Protein AF-X1D7T9-F1 (afdb_monomer_lite)

Organism: NCBI:txid412755

InterPro domains:
  IPR001900 Ribonuclease II/R [PF00773] (4-185)
  IPR001900 Ribonuclease II/R [SM00955] (1-186)
  IPR012340 Nucleic acid-binding, OB-fold [SSF50249] (2-186)
  IPR022966 Ribonuclease II/R, conserved site [PS01175] (153-177)
  IPR050180 RNR Ribonuclease [PTHR23355] (4-185)

Radius of gyration: 19.22 Å; chains: 1; bounding box: 49×55×52 Å

Structure (mmCIF, N/CA/C/O backbone):
data_AF-X1D7T9-F1
#
_entry.id   AF-X1D7T9-F1
#
loop_
_atom_site.group_PDB
_atom_site.id
_atom_site.type_symbol
_atom_site.label_atom_id
_atom_site.label_alt_id
_atom_site.label_comp_id
_atom_site.label_asym_id
_atom_site.label_entity_id
_atom_site.label_seq_id
_atom_site.pdbx_PDB_ins_code
_atom_site.Cartn_x
_atom_site.Cartn_y
_atom_site.Cartn_z
_atom_site.occupancy
_atom_site.B_iso_or_equiv
_atom_site.auth_seq_id
_atom_site.auth_comp_id
_atom_site.auth_asym_id
_atom_site.auth_atom_id
_atom_site.pdbx_PDB_model_num
ATOM 1 N N . ASP A 1 1 ? 2.779 -33.156 1.304 1.00 85.00 1 ASP A N 1
ATOM 2 C CA . ASP A 1 1 ? 2.997 -32.526 -0.008 1.00 85.00 1 ASP A CA 1
ATOM 3 C C . ASP A 1 1 ? 2.464 -31.101 0.078 1.00 85.00 1 ASP A C 1
ATOM 5 O O . ASP A 1 1 ? 1.374 -30.944 0.607 1.00 85.00 1 ASP A O 1
ATOM 9 N N . LEU A 1 2 ? 3.254 -30.093 -0.306 1.00 94.94 2 LEU A N 1
ATOM 10 C CA . LEU A 1 2 ? 2.928 -28.658 -0.162 1.00 94.94 2 LEU A CA 1
ATOM 11 C C . LEU A 1 2 ? 2.612 -27.984 -1.502 1.00 94.94 2 LEU A C 1
ATOM 13 O O . LEU A 1 2 ? 2.162 -26.840 -1.532 1.00 94.94 2 LEU A O 1
ATOM 17 N N . VAL A 1 3 ? 2.871 -28.667 -2.620 1.00 97.19 3 VAL A N 1
ATOM 18 C CA . VAL A 1 3 ? 2.709 -28.083 -3.957 1.00 97.19 3 VAL A CA 1
ATOM 19 C C . VAL A 1 3 ? 1.270 -27.610 -4.209 1.00 97.19 3 VAL A C 1
ATOM 21 O O . VAL A 1 3 ? 1.116 -26.485 -4.691 1.00 97.19 3 VAL A O 1
ATOM 24 N N . PRO A 1 4 ? 0.213 -28.373 -3.853 1.00 98.00 4 PRO A N 1
ATOM 25 C CA . PRO A 1 4 ? -1.163 -27.915 -4.046 1.00 98.00 4 PRO A CA 1
ATOM 26 C C . PRO A 1 4 ? -1.483 -26.622 -3.284 1.00 98.00 4 PRO A C 1
ATOM 28 O O . PRO A 1 4 ? -2.098 -25.718 -3.849 1.00 98.00 4 PRO A O 1
ATOM 31 N N . ASP A 1 5 ? -1.011 -26.499 -2.040 1.00 97.62 5 ASP A N 1
ATOM 32 C CA . ASP A 1 5 ? -1.243 -25.314 -1.208 1.00 97.62 5 ASP A CA 1
ATOM 33 C C . ASP A 1 5 ? -0.559 -24.079 -1.802 1.00 97.62 5 ASP A C 1
ATOM 35 O O . ASP A 1 5 ? -1.173 -23.019 -1.908 1.00 97.62 5 ASP A O 1
ATOM 39 N N . LEU A 1 6 ? 0.688 -24.214 -2.267 1.00 97.56 6 LEU A N 1
ATOM 40 C CA . LEU A 1 6 ? 1.426 -23.112 -2.895 1.00 97.56 6 LEU A CA 1
ATOM 41 C C . LEU A 1 6 ? 0.749 -22.620 -4.184 1.00 97.56 6 LEU A C 1
ATOM 43 O O . LEU A 1 6 ? 0.686 -21.413 -4.428 1.00 97.56 6 LEU A O 1
ATOM 47 N N . LEU A 1 7 ? 0.207 -23.534 -4.994 1.00 97.69 7 LEU A N 1
ATOM 48 C CA . LEU A 1 7 ? -0.549 -23.174 -6.197 1.00 97.69 7 LEU A CA 1
ATOM 49 C C . LEU A 1 7 ? -1.862 -22.463 -5.846 1.00 97.69 7 LEU A C 1
ATOM 51 O O . LEU A 1 7 ? -2.187 -21.449 -6.464 1.00 97.69 7 LEU A O 1
ATOM 55 N N . LEU A 1 8 ? -2.572 -22.927 -4.814 1.00 98.12 8 LEU A N 1
ATOM 56 C CA . LEU A 1 8 ? -3.780 -22.263 -4.327 1.00 98.12 8 LEU A CA 1
ATOM 57 C C . LEU A 1 8 ? -3.480 -20.858 -3.784 1.00 98.12 8 LEU A C 1
ATOM 59 O O . LEU A 1 8 ? -4.208 -19.910 -4.081 1.00 98.12 8 LEU A O 1
ATOM 63 N N . MET A 1 9 ? -2.389 -20.697 -3.028 1.00 98.25 9 MET A N 1
ATOM 64 C CA . MET A 1 9 ? -1.954 -19.395 -2.513 1.00 98.25 9 MET A CA 1
ATOM 65 C C . MET A 1 9 ? -1.650 -18.414 -3.647 1.00 98.25 9 MET A C 1
ATOM 67 O O . MET A 1 9 ? -2.057 -17.252 -3.587 1.00 98.25 9 MET A O 1
ATOM 71 N N . ARG A 1 10 ? -0.976 -18.889 -4.701 1.00 97.94 10 ARG A N 1
ATOM 72 C CA . ARG A 1 10 ? -0.706 -18.108 -5.911 1.00 97.94 10 ARG A CA 1
ATOM 73 C C . ARG A 1 10 ? -1.993 -17.643 -6.582 1.00 97.94 10 ARG A C 1
ATOM 75 O O . ARG A 1 10 ? -2.127 -16.463 -6.910 1.00 97.94 10 ARG A O 1
ATOM 82 N N . ASP A 1 11 ? -2.937 -18.553 -6.784 1.00 98.31 11 ASP A N 1
ATOM 83 C CA . ASP A 1 11 ? -4.188 -18.238 -7.468 1.00 98.31 11 ASP A CA 1
ATOM 84 C C . ASP A 1 11 ? -5.032 -17.251 -6.639 1.00 98.31 11 ASP A C 1
ATOM 86 O O . ASP A 1 11 ? -5.560 -16.277 -7.184 1.00 98.31 11 ASP A O 1
ATOM 90 N N . LEU A 1 12 ? -5.054 -17.406 -5.310 1.00 98.31 12 LEU A N 1
ATOM 91 C CA . LEU A 1 12 ? -5.674 -16.441 -4.399 1.00 98.31 12 LEU A CA 1
ATOM 92 C C . LEU A 1 12 ? -4.999 -15.064 -4.470 1.00 98.31 12 LEU A C 1
ATOM 94 O O . LEU A 1 12 ? -5.692 -14.053 -4.587 1.00 98.31 12 LEU A O 1
ATOM 98 N N . ALA A 1 13 ? -3.666 -14.995 -4.445 1.00 98.19 13 ALA A N 1
ATOM 99 C CA . ALA A 1 13 ? -2.938 -13.730 -4.533 1.00 98.19 13 ALA A CA 1
ATOM 100 C C . ALA A 1 13 ? -3.254 -12.968 -5.832 1.00 98.19 13 ALA A C 1
ATOM 102 O O . ALA A 1 13 ? -3.449 -11.754 -5.809 1.00 98.19 13 ALA A O 1
ATOM 103 N N . ARG A 1 14 ? -3.402 -13.669 -6.965 1.00 97.50 14 ARG A N 1
ATOM 104 C CA . ARG A 1 14 ? -3.819 -13.057 -8.243 1.00 97.50 14 ARG A CA 1
ATOM 105 C C . ARG A 1 14 ? -5.222 -12.447 -8.164 1.00 97.50 14 ARG A C 1
ATOM 107 O O . ARG A 1 14 ? -5.448 -11.343 -8.676 1.00 97.50 14 ARG A O 1
ATOM 114 N N . VAL A 1 15 ? -6.158 -13.128 -7.501 1.00 98.12 15 VAL A N 1
ATOM 115 C CA . VAL A 1 15 ? -7.519 -12.616 -7.261 1.00 98.12 15 VAL A CA 1
ATOM 116 C C . VAL A 1 15 ? -7.482 -11.374 -6.365 1.00 98.12 15 VAL A C 1
ATOM 118 O O . VAL A 1 15 ? -8.092 -10.356 -6.706 1.00 98.12 15 VAL A O 1
ATOM 121 N N . LEU A 1 16 ? -6.731 -11.424 -5.260 1.00 97.31 16 LEU A N 1
ATOM 122 C CA . LEU A 1 16 ? -6.564 -10.305 -4.326 1.00 97.31 16 LEU A CA 1
ATOM 123 C C . LEU A 1 16 ? -5.955 -9.080 -5.011 1.00 97.31 16 LEU A C 1
ATOM 125 O O . LEU A 1 16 ? -6.520 -7.989 -4.927 1.00 97.31 16 LEU A O 1
ATOM 129 N N . ARG A 1 17 ? -4.890 -9.273 -5.791 1.00 95.06 17 ARG A N 1
ATOM 130 C CA . ARG A 1 17 ? -4.239 -8.208 -6.556 1.00 95.06 17 ARG A CA 1
ATOM 131 C C . ARG A 1 17 ? -5.184 -7.558 -7.562 1.0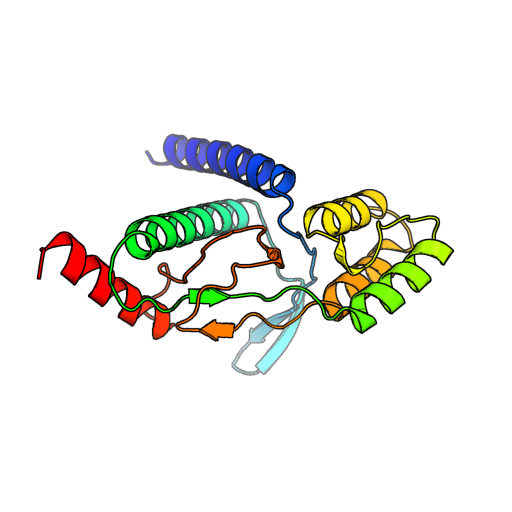0 95.06 17 ARG A C 1
ATOM 133 O O . ARG A 1 17 ? -5.251 -6.333 -7.664 1.00 95.06 17 ARG A O 1
ATOM 140 N N . THR A 1 18 ? -5.963 -8.368 -8.280 1.00 95.00 18 THR A N 1
ATOM 141 C CA . THR A 1 18 ? -6.968 -7.868 -9.233 1.00 95.00 18 THR A CA 1
ATOM 142 C C . THR A 1 18 ? -8.022 -7.021 -8.525 1.00 95.00 18 THR A C 1
ATOM 144 O O . THR A 1 18 ? -8.404 -5.957 -9.014 1.00 95.00 18 THR A O 1
ATOM 147 N N . ARG A 1 19 ? -8.487 -7.468 -7.354 1.00 95.31 19 ARG A N 1
ATOM 148 C CA . ARG A 1 19 ? -9.423 -6.710 -6.519 1.00 95.31 19 ARG A CA 1
ATOM 149 C C . ARG A 1 19 ? -8.802 -5.393 -6.041 1.00 95.31 19 ARG A C 1
ATOM 151 O O . ARG A 1 19 ? -9.410 -4.345 -6.231 1.00 95.31 19 ARG A O 1
ATOM 158 N N . ARG A 1 20 ? -7.582 -5.431 -5.506 1.00 93.88 20 ARG A N 1
ATOM 159 C CA . ARG A 1 20 ? -6.821 -4.265 -5.032 1.00 93.88 20 ARG A CA 1
ATOM 160 C C . ARG A 1 20 ? -6.631 -3.213 -6.133 1.00 93.88 20 ARG A C 1
ATOM 162 O O . ARG A 1 20 ? -6.822 -2.020 -5.898 1.00 93.88 20 ARG A O 1
ATOM 169 N N . ALA A 1 21 ? -6.337 -3.649 -7.358 1.00 91.69 21 ALA A N 1
ATOM 170 C CA . ALA A 1 21 ? -6.219 -2.764 -8.516 1.00 91.69 21 ALA A CA 1
ATOM 171 C C . ALA A 1 21 ? -7.559 -2.114 -8.913 1.00 91.69 21 ALA A C 1
ATOM 173 O O . ALA A 1 21 ? -7.569 -0.966 -9.350 1.00 91.69 21 ALA A O 1
ATOM 174 N N . LYS A 1 22 ? -8.693 -2.816 -8.754 1.00 92.75 22 LYS A N 1
ATOM 175 C CA . LYS A 1 22 ? -10.045 -2.257 -8.974 1.00 92.75 22 LYS A CA 1
ATOM 176 C C . LYS A 1 22 ? -10.460 -1.276 -7.877 1.00 92.75 22 LYS A C 1
ATOM 178 O O . LYS A 1 22 ? -11.149 -0.302 -8.154 1.00 92.75 22 LYS A O 1
ATOM 183 N N . GLU A 1 23 ? -10.028 -1.517 -6.642 1.00 93.19 23 GLU A N 1
ATOM 184 C CA . GLU A 1 23 ? -10.191 -0.578 -5.524 1.00 93.19 23 GLU A CA 1
ATOM 185 C C . GLU A 1 23 ? -9.305 0.673 -5.706 1.00 93.19 23 GLU A C 1
ATOM 187 O O . GLU A 1 23 ? -9.595 1.724 -5.138 1.00 93.19 23 GLU A O 1
ATOM 192 N N . GLY A 1 24 ? -8.307 0.599 -6.593 1.00 93.00 24 GLY A N 1
ATOM 193 C CA . GLY A 1 24 ? -7.438 1.694 -7.022 1.00 93.00 24 GLY A CA 1
ATOM 194 C C . GLY A 1 24 ? -6.282 1.963 -6.075 1.00 93.00 24 GLY A C 1
ATOM 195 O O . GLY A 1 24 ? -5.913 3.119 -5.859 1.00 93.00 24 GLY A O 1
ATOM 196 N N . SER A 1 25 ? -5.731 0.892 -5.502 1.00 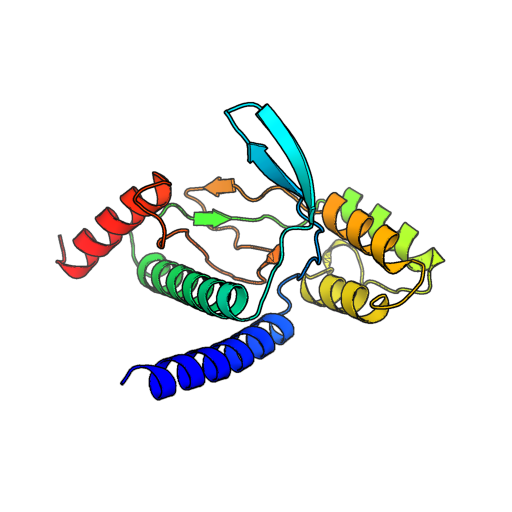94.12 25 SER A N 1
ATOM 197 C CA . SER A 1 25 ? -4.377 0.919 -4.956 1.00 94.12 25 SER A CA 1
ATOM 198 C C . SER A 1 25 ? -3.400 1.315 -6.051 1.00 94.12 25 SER A C 1
ATOM 200 O O . SER A 1 25 ? -3.509 0.827 -7.176 1.00 94.12 25 SER A O 1
ATOM 202 N N . LEU A 1 26 ? -2.445 2.159 -5.682 1.00 93.25 26 LEU A N 1
ATOM 203 C CA . LEU A 1 26 ? -1.350 2.561 -6.543 1.00 93.25 26 LEU A CA 1
ATOM 204 C C . LEU A 1 26 ? -0.296 1.461 -6.575 1.00 93.25 26 LEU A C 1
ATOM 206 O O . LEU A 1 26 ? 0.113 0.975 -5.520 1.00 93.25 26 LEU A O 1
ATOM 210 N N . ASP A 1 27 ? 0.113 1.078 -7.778 1.00 86.44 27 ASP A N 1
ATOM 211 C CA . ASP A 1 27 ? 1.211 0.145 -8.017 1.00 86.44 27 ASP A CA 1
ATOM 212 C C . ASP A 1 27 ? 2.336 0.895 -8.733 1.00 86.44 27 ASP A C 1
ATOM 214 O O . ASP A 1 27 ? 2.123 1.459 -9.807 1.00 86.44 27 ASP A O 1
ATOM 218 N N . PHE A 1 28 ? 3.506 0.957 -8.101 1.00 83.00 28 PHE A N 1
ATOM 219 C CA . PHE A 1 28 ? 4.694 1.578 -8.675 1.00 83.00 28 PHE A CA 1
ATOM 220 C C . PHE A 1 28 ? 5.720 0.489 -8.929 1.00 83.00 28 PHE A C 1
ATOM 222 O O . PHE A 1 28 ? 6.201 -0.130 -7.980 1.00 83.00 28 PHE A O 1
ATOM 229 N N . ASP A 1 29 ? 6.101 0.308 -10.191 1.00 75.69 29 ASP A N 1
ATOM 230 C CA . ASP A 1 29 ? 7.251 -0.522 -10.527 1.00 75.69 29 ASP A CA 1
ATOM 231 C C . ASP A 1 29 ? 8.537 0.275 -10.261 1.00 75.69 29 ASP A C 1
ATOM 233 O O . ASP A 1 29 ? 9.018 1.058 -11.088 1.00 75.69 29 ASP A O 1
ATOM 237 N N . LEU A 1 30 ? 9.031 0.171 -9.027 1.00 77.75 30 LEU A N 1
ATOM 238 C CA . LEU A 1 30 ? 10.276 0.800 -8.606 1.00 77.75 30 LEU A CA 1
ATOM 239 C C . LEU A 1 30 ? 11.411 -0.209 -8.731 1.00 77.75 30 LEU A C 1
ATOM 241 O O . LEU A 1 30 ? 11.410 -1.251 -8.084 1.00 77.75 30 LEU A O 1
ATOM 245 N N . LEU A 1 31 ? 12.417 0.146 -9.529 1.00 79.38 31 LEU A N 1
ATOM 246 C CA . LEU A 1 31 ? 13.654 -0.616 -9.612 1.00 79.38 31 LEU A CA 1
ATOM 247 C C . LEU A 1 31 ? 14.452 -0.415 -8.315 1.00 79.38 31 LEU A C 1
ATOM 249 O O . LEU A 1 31 ? 15.165 0.580 -8.161 1.00 79.38 31 LEU A O 1
ATOM 253 N N . GLU A 1 32 ? 14.305 -1.337 -7.369 1.00 86.00 32 GLU A N 1
ATOM 254 C CA . GLU A 1 32 ? 15.084 -1.332 -6.132 1.00 86.00 32 GLU A CA 1
ATOM 255 C C . GLU A 1 32 ? 16.474 -1.950 -6.371 1.00 86.00 32 GLU A C 1
ATOM 257 O O . GLU A 1 32 ? 16.576 -2.981 -7.037 1.00 86.00 32 GLU A O 1
ATOM 262 N N . PRO A 1 33 ? 17.565 -1.341 -5.872 1.00 92.38 33 PRO A N 1
ATOM 263 C CA . PRO A 1 33 ? 18.897 -1.923 -5.977 1.00 92.38 33 PRO A CA 1
ATOM 264 C C . PRO A 1 33 ? 19.150 -2.951 -4.865 1.00 92.38 33 PRO A C 1
ATOM 266 O O . PRO A 1 33 ? 18.972 -2.664 -3.682 1.00 92.38 33 PRO A O 1
ATOM 269 N N . GLU A 1 34 ? 19.664 -4.117 -5.235 1.00 93.38 34 GLU A N 1
ATOM 270 C CA . GLU A 1 34 ? 20.240 -5.114 -4.339 1.00 93.38 34 GLU A CA 1
ATOM 271 C C . GLU A 1 34 ? 21.770 -4.980 -4.327 1.00 93.38 34 GLU A C 1
ATOM 273 O O . GLU A 1 34 ? 22.437 -4.988 -5.366 1.00 93.38 34 GLU A O 1
ATOM 278 N N . LEU A 1 35 ? 22.332 -4.831 -3.126 1.00 95.31 35 LEU A N 1
ATOM 279 C CA . LEU A 1 35 ? 23.769 -4.702 -2.905 1.00 95.31 35 LEU A CA 1
ATOM 280 C C . LEU A 1 35 ? 24.362 -6.084 -2.614 1.00 95.31 35 LEU A C 1
ATOM 282 O O . LEU A 1 35 ? 24.102 -6.670 -1.563 1.00 95.31 35 LEU A O 1
ATOM 286 N N . VAL A 1 36 ? 25.186 -6.597 -3.524 1.00 95.44 36 VAL A N 1
ATOM 287 C CA . VAL A 1 36 ? 25.832 -7.904 -3.379 1.00 95.44 36 VAL A CA 1
ATOM 288 C C . VAL A 1 36 ? 27.198 -7.710 -2.740 1.00 95.44 36 VAL A C 1
ATOM 290 O O . VAL A 1 36 ? 28.066 -7.044 -3.307 1.00 95.44 36 VAL A O 1
ATOM 293 N N . TYR A 1 37 ? 27.409 -8.319 -1.576 1.00 96.56 37 TYR A N 1
ATOM 294 C CA . TYR A 1 37 ? 28.676 -8.263 -0.847 1.00 96.56 37 TYR A CA 1
ATOM 295 C C . TYR A 1 37 ? 29.444 -9.585 -0.959 1.00 96.56 37 TYR A C 1
ATOM 297 O O . TYR A 1 37 ? 28.857 -10.664 -0.906 1.00 96.56 37 TYR A O 1
ATOM 305 N N . LYS A 1 38 ? 30.773 -9.504 -1.067 1.00 96.06 38 LYS A N 1
ATOM 306 C CA . LYS A 1 38 ? 31.706 -10.635 -0.943 1.00 96.06 38 LYS A CA 1
ATOM 307 C C . LYS A 1 38 ? 32.810 -10.244 0.029 1.00 96.06 38 LYS A C 1
ATOM 309 O O . LYS A 1 38 ? 33.369 -9.161 -0.096 1.00 96.06 38 LYS A O 1
ATOM 314 N N . GLU A 1 39 ? 33.082 -11.101 1.013 1.00 95.94 39 GLU A N 1
ATOM 315 C CA . GLU A 1 39 ? 34.135 -10.870 2.021 1.00 95.94 39 GLU A CA 1
ATOM 316 C C . GLU A 1 39 ? 34.010 -9.499 2.719 1.00 95.94 39 GLU A C 1
ATOM 318 O O . GLU A 1 39 ? 34.981 -8.776 2.921 1.00 95.94 39 GLU A O 1
ATOM 323 N N . GLY A 1 40 ? 32.775 -9.094 3.040 1.00 94.12 40 GLY A N 1
ATOM 324 C CA . GLY A 1 40 ? 32.488 -7.805 3.682 1.00 94.12 40 GLY A CA 1
ATOM 325 C C . GLY A 1 40 ? 32.624 -6.576 2.771 1.00 94.12 40 GLY A C 1
ATOM 326 O O . GLY A 1 40 ? 32.351 -5.466 3.218 1.00 94.12 40 GLY A O 1
ATOM 327 N N . SER A 1 41 ? 32.984 -6.756 1.497 1.00 95.81 41 SER A N 1
ATOM 328 C CA . SER A 1 41 ? 33.150 -5.678 0.516 1.00 95.81 41 SER A CA 1
ATOM 329 C C . SER A 1 41 ? 32.024 -5.678 -0.512 1.00 95.81 41 SER A C 1
ATOM 331 O O . SER A 1 41 ? 31.529 -6.737 -0.902 1.00 95.81 41 SER A O 1
ATOM 333 N N . LEU A 1 42 ? 31.612 -4.490 -0.966 1.00 97.31 42 LEU A N 1
ATOM 334 C CA . LEU A 1 42 ? 30.613 -4.365 -2.028 1.00 97.31 42 LEU A CA 1
ATOM 335 C C . LEU A 1 42 ? 31.195 -4.911 -3.337 1.00 97.31 42 LEU A C 1
ATOM 337 O O . LEU A 1 42 ? 32.208 -4.415 -3.825 1.00 97.31 42 LEU A O 1
ATOM 341 N N . HIS A 1 43 ? 30.546 -5.922 -3.901 1.00 96.75 43 HIS A N 1
ATOM 342 C CA . HIS A 1 43 ? 30.975 -6.585 -5.126 1.00 96.75 43 HIS A CA 1
ATOM 343 C C . HIS A 1 43 ? 30.210 -6.081 -6.352 1.00 96.75 43 HIS A C 1
ATOM 345 O O . HIS A 1 43 ? 30.818 -5.798 -7.382 1.00 96.75 43 HIS A O 1
ATOM 351 N N . SER A 1 44 ? 28.886 -5.961 -6.251 1.00 96.06 44 SER A N 1
ATOM 352 C CA . SER A 1 44 ? 28.039 -5.469 -7.338 1.00 96.06 44 SER A CA 1
ATOM 353 C C . SER A 1 44 ? 26.731 -4.874 -6.819 1.00 96.06 44 SER A C 1
ATOM 355 O O . SER A 1 44 ? 26.330 -5.102 -5.679 1.00 96.06 44 SER A O 1
ATOM 357 N N . ILE A 1 45 ? 26.075 -4.095 -7.679 1.00 96.31 45 ILE A N 1
ATOM 358 C CA . ILE A 1 45 ? 24.719 -3.589 -7.474 1.00 96.31 45 ILE A CA 1
ATOM 359 C C . ILE A 1 45 ? 23.874 -4.145 -8.613 1.00 96.31 45 ILE A C 1
ATOM 361 O O . ILE A 1 45 ? 24.188 -3.902 -9.780 1.00 96.31 45 ILE A O 1
ATOM 365 N N . VAL A 1 46 ? 22.841 -4.912 -8.284 1.00 94.25 46 VAL A N 1
ATOM 366 C CA . VAL A 1 46 ? 21.933 -5.530 -9.259 1.00 94.25 46 VAL A CA 1
ATOM 367 C C . VAL A 1 46 ? 20.499 -5.082 -8.984 1.00 94.25 46 VAL A C 1
ATOM 369 O O . VAL A 1 46 ? 20.203 -4.681 -7.863 1.00 94.25 46 VAL A O 1
ATOM 372 N N . PRO A 1 47 ? 19.593 -5.085 -9.969 1.00 91.56 47 PRO A N 1
ATOM 373 C CA . PRO A 1 47 ? 18.177 -4.882 -9.690 1.00 91.56 47 PRO A CA 1
ATOM 374 C C . PRO A 1 47 ? 17.621 -6.016 -8.825 1.00 91.56 47 PRO A C 1
ATOM 376 O O . PRO A 1 47 ? 17.856 -7.183 -9.132 1.00 91.56 47 PRO A O 1
ATOM 379 N N . LEU A 1 48 ? 16.867 -5.673 -7.783 1.00 89.81 48 LEU A N 1
ATOM 380 C CA . LEU A 1 48 ? 16.161 -6.639 -6.950 1.00 89.81 48 LEU A CA 1
ATOM 381 C C . LEU A 1 48 ? 15.057 -7.323 -7.770 1.00 89.81 48 LEU A C 1
ATOM 383 O O . LEU A 1 48 ? 14.218 -6.661 -8.385 1.00 89.81 48 LEU A O 1
ATOM 387 N N . GLU A 1 49 ? 15.034 -8.654 -7.768 1.00 87.31 49 GLU A N 1
ATOM 388 C CA . GLU A 1 49 ? 14.019 -9.419 -8.491 1.00 87.31 49 GLU A CA 1
ATOM 389 C C . GLU A 1 49 ? 12.719 -9.537 -7.677 1.00 87.31 49 GLU A C 1
ATOM 391 O O . GLU A 1 49 ? 12.652 -10.238 -6.665 1.00 87.31 49 GLU A O 1
ATOM 396 N N . HIS A 1 50 ? 11.638 -8.920 -8.162 1.00 88.06 50 HIS A N 1
ATOM 397 C CA . HIS A 1 50 ? 10.312 -9.032 -7.549 1.00 88.06 50 HIS A CA 1
ATOM 398 C C . HIS A 1 50 ? 9.421 -10.069 -8.260 1.00 88.06 50 HIS A C 1
ATOM 400 O O . HIS A 1 50 ? 8.565 -9.749 -9.092 1.00 88.06 50 HIS A O 1
ATOM 406 N N . ASN A 1 51 ? 9.636 -11.345 -7.930 1.00 91.81 51 ASN A N 1
ATOM 407 C CA . ASN A 1 51 ? 8.926 -12.478 -8.538 1.00 91.81 51 ASN A CA 1
ATOM 408 C C . ASN A 1 51 ? 7.539 -12.786 -7.916 1.00 91.81 51 ASN A C 1
ATOM 410 O O . ASN A 1 51 ? 7.056 -12.116 -7.004 1.00 91.81 51 ASN A O 1
ATOM 414 N N . GLU A 1 52 ? 6.878 -13.834 -8.419 1.00 93.56 52 GLU A N 1
ATOM 415 C CA . GLU A 1 52 ? 5.529 -14.229 -7.993 1.00 93.56 52 GLU A CA 1
ATOM 416 C C . GLU A 1 52 ? 5.435 -14.634 -6.514 1.00 93.56 52 GLU A C 1
ATOM 418 O O . GLU A 1 52 ? 4.427 -14.339 -5.873 1.00 93.56 52 GLU A O 1
ATOM 423 N N . ALA A 1 53 ? 6.480 -15.236 -5.940 1.00 95.56 53 ALA A N 1
ATOM 424 C CA . ALA A 1 53 ? 6.481 -15.616 -4.529 1.00 95.56 53 ALA A CA 1
ATOM 425 C C . ALA A 1 53 ? 6.421 -14.382 -3.617 1.00 95.56 53 ALA A C 1
ATOM 427 O O . ALA A 1 53 ? 5.649 -14.359 -2.657 1.00 95.56 53 ALA A O 1
ATOM 428 N N . HIS A 1 54 ? 7.164 -13.324 -3.956 1.00 94.56 54 HIS A N 1
ATOM 429 C CA . HIS A 1 54 ? 7.094 -12.053 -3.232 1.00 94.56 54 HIS A CA 1
ATOM 430 C C . HIS A 1 54 ? 5.687 -11.453 -3.289 1.00 94.56 54 HIS A C 1
ATOM 432 O O . HIS A 1 54 ? 5.148 -11.061 -2.255 1.00 94.56 54 HIS A O 1
ATOM 438 N N . ARG A 1 55 ? 5.053 -11.480 -4.469 1.00 93.88 55 ARG A N 1
ATOM 439 C CA . ARG A 1 55 ? 3.680 -10.986 -4.665 1.00 93.88 55 ARG A CA 1
ATOM 440 C C . ARG A 1 55 ? 2.665 -11.756 -3.819 1.00 93.88 55 ARG A C 1
ATOM 442 O O . ARG A 1 55 ? 1.768 -11.144 -3.252 1.00 93.88 55 ARG A O 1
ATOM 449 N N . VAL A 1 56 ? 2.807 -13.079 -3.698 1.00 97.69 56 VAL A N 1
ATOM 450 C CA . VAL A 1 56 ? 1.936 -13.895 -2.829 1.00 97.69 56 VAL A CA 1
ATOM 451 C C . VAL A 1 56 ? 2.018 -13.424 -1.383 1.00 97.69 56 VAL A C 1
ATOM 453 O O . VAL A 1 56 ? 0.989 -13.174 -0.753 1.00 97.69 56 VAL A O 1
ATOM 456 N N . ILE A 1 57 ? 3.237 -13.268 -0.866 1.00 98.12 57 ILE A N 1
ATOM 457 C CA . ILE A 1 57 ? 3.441 -12.807 0.505 1.00 98.12 57 ILE A CA 1
ATOM 458 C C . ILE A 1 57 ? 2.910 -11.383 0.676 1.00 98.12 57 ILE A C 1
ATOM 460 O O . ILE A 1 57 ? 2.174 -11.137 1.627 1.00 98.12 57 ILE A O 1
ATOM 464 N N . GLU A 1 58 ? 3.216 -10.465 -0.242 1.00 95.81 58 GLU A N 1
ATOM 465 C CA . GLU A 1 58 ? 2.743 -9.078 -0.206 1.00 95.81 58 GLU A CA 1
ATOM 466 C C . GLU A 1 58 ? 1.215 -9.006 -0.062 1.00 95.81 58 GLU A C 1
ATOM 468 O O . GLU A 1 58 ? 0.719 -8.417 0.901 1.00 95.81 58 GLU A O 1
ATOM 473 N N . GLU A 1 59 ? 0.467 -9.665 -0.953 1.00 97.19 59 GLU A N 1
ATOM 474 C CA . GLU A 1 59 ? -1.000 -9.647 -0.926 1.00 97.19 59 GLU A CA 1
ATOM 475 C C . GLU A 1 59 ? -1.550 -10.217 0.387 1.00 97.19 59 GLU A C 1
ATOM 477 O O . GLU A 1 59 ? -2.478 -9.657 0.972 1.00 97.19 59 GLU A O 1
ATOM 482 N N . PHE A 1 60 ? -0.945 -11.288 0.907 1.00 98.50 60 PHE A N 1
ATOM 483 C CA . PHE A 1 60 ? -1.381 -11.914 2.157 1.00 98.50 60 PHE A CA 1
ATOM 484 C C . PHE A 1 60 ? -1.106 -11.021 3.368 1.00 98.50 60 PHE A C 1
ATOM 486 O O . PHE A 1 60 ? -1.939 -10.910 4.271 1.00 98.50 60 PHE A O 1
ATOM 493 N N . MET A 1 61 ? 0.044 -10.344 3.384 1.00 98.38 61 MET A N 1
ATOM 494 C CA . MET A 1 61 ? 0.365 -9.393 4.441 1.00 98.38 61 MET A CA 1
ATOM 495 C C . MET A 1 61 ? -0.601 -8.204 4.424 1.00 98.38 61 MET A C 1
ATOM 497 O O . MET A 1 61 ? -1.048 -7.777 5.488 1.00 98.38 61 MET A O 1
ATOM 501 N N . LEU A 1 62 ? -0.948 -7.685 3.241 1.00 97.56 62 LEU A N 1
ATOM 502 C CA . LEU A 1 62 ? -1.882 -6.567 3.096 1.00 97.56 62 LEU A CA 1
ATOM 503 C C . LEU A 1 62 ? -3.277 -6.910 3.617 1.00 97.56 62 LEU A C 1
ATOM 505 O O . LEU A 1 62 ? -3.829 -6.137 4.400 1.00 97.56 62 LEU A O 1
ATOM 509 N N . VAL A 1 63 ? -3.831 -8.067 3.239 1.00 97.81 63 VAL A N 1
ATOM 510 C CA . VAL A 1 63 ? -5.169 -8.466 3.706 1.00 97.81 63 VAL A CA 1
ATOM 511 C C . VAL A 1 63 ? -5.190 -8.768 5.202 1.00 97.81 63 VAL A C 1
ATOM 513 O O . VAL A 1 63 ? -6.160 -8.426 5.870 1.00 97.81 63 VAL A O 1
ATOM 516 N N . ALA A 1 64 ? -4.118 -9.338 5.764 1.00 98.50 64 ALA A N 1
ATOM 517 C CA . ALA A 1 64 ? -4.014 -9.555 7.208 1.00 98.50 64 ALA A CA 1
ATOM 518 C C . ALA A 1 64 ? -3.962 -8.225 7.980 1.00 98.50 64 ALA A C 1
ATOM 520 O O . ALA A 1 64 ? -4.650 -8.055 8.986 1.00 98.50 64 ALA A O 1
ATOM 521 N N . ASN A 1 65 ? -3.178 -7.268 7.483 1.00 98.44 65 ASN A N 1
ATOM 522 C CA . ASN A 1 65 ? -3.079 -5.917 8.032 1.00 98.44 65 ASN A CA 1
ATOM 523 C C . ASN A 1 65 ? -4.426 -5.171 7.983 1.00 98.44 65 ASN A C 1
ATOM 525 O O . ASN A 1 65 ? -4.839 -4.577 8.978 1.00 98.44 65 ASN A O 1
ATOM 529 N N . GLU A 1 66 ? -5.132 -5.227 6.849 1.00 97.25 66 GLU A N 1
ATOM 530 C CA . GLU A 1 66 ? -6.469 -4.639 6.688 1.00 97.25 66 GLU A CA 1
ATOM 531 C C . GLU A 1 66 ? -7.500 -5.311 7.606 1.00 97.25 66 GLU A C 1
ATOM 533 O O . GLU A 1 66 ? -8.272 -4.620 8.267 1.00 97.25 66 GLU A O 1
ATOM 538 N N . ALA A 1 67 ? -7.485 -6.643 7.709 1.00 97.44 67 ALA A N 1
ATOM 539 C CA . ALA A 1 67 ? -8.408 -7.383 8.566 1.00 97.44 67 ALA A CA 1
ATOM 540 C C . ALA A 1 67 ? -8.233 -7.024 10.048 1.00 97.44 67 ALA A C 1
ATOM 542 O O . ALA A 1 67 ? -9.222 -6.803 10.748 1.00 97.44 67 ALA A O 1
ATOM 543 N N . VAL A 1 68 ? -6.988 -6.916 10.528 1.00 97.94 68 VAL A N 1
ATOM 544 C CA . VAL A 1 68 ? -6.715 -6.488 11.909 1.00 97.94 68 VAL A CA 1
ATOM 545 C C . VAL A 1 68 ? -7.108 -5.029 12.125 1.00 97.94 68 VAL A C 1
ATOM 547 O O . VAL A 1 68 ? -7.704 -4.723 13.158 1.00 97.94 68 VAL A O 1
ATOM 550 N N . ALA A 1 69 ? -6.830 -4.146 11.158 1.00 97.31 69 ALA A N 1
ATOM 551 C CA . ALA A 1 69 ? -7.261 -2.752 11.231 1.00 97.31 69 ALA A CA 1
ATOM 552 C C . ALA A 1 69 ? -8.782 -2.653 11.372 1.00 97.31 69 ALA A C 1
ATOM 554 O O . ALA A 1 69 ? -9.252 -2.027 12.312 1.00 97.31 69 ALA A O 1
ATOM 555 N N . SER A 1 70 ? -9.536 -3.339 10.510 1.00 95.69 70 SER A N 1
ATOM 556 C CA . SER A 1 70 ? -11.000 -3.291 10.517 1.00 95.69 70 SER A CA 1
ATOM 557 C C . SER A 1 70 ? -11.616 -3.941 11.757 1.00 95.69 70 SER A C 1
ATOM 559 O O . SER A 1 70 ? -12.553 -3.412 12.354 1.00 95.69 70 SER A O 1
ATOM 561 N N . PHE A 1 71 ? -11.041 -5.054 12.224 1.00 96.19 71 PHE A N 1
ATOM 562 C CA . PHE A 1 71 ? -11.495 -5.708 13.451 1.00 96.19 71 PHE A CA 1
ATOM 563 C C . PHE A 1 71 ? -11.333 -4.820 14.693 1.00 96.19 71 PHE A C 1
ATOM 565 O O . PHE A 1 71 ? -12.198 -4.823 15.573 1.00 96.19 71 PHE A O 1
ATOM 572 N N . LEU A 1 72 ? -10.219 -4.089 14.790 1.00 95.56 72 LEU A N 1
ATOM 573 C CA . LEU A 1 72 ? -9.918 -3.225 15.932 1.00 95.56 72 LEU A CA 1
ATOM 574 C C . LEU A 1 72 ? -10.517 -1.821 15.793 1.00 95.56 72 LEU A C 1
ATOM 576 O O . LEU A 1 72 ? -10.910 -1.249 16.804 1.00 95.56 72 LEU A O 1
ATOM 580 N N . GLY A 1 73 ? -10.636 -1.288 14.576 1.00 89.81 73 GLY A N 1
ATOM 581 C CA . GLY A 1 73 ? -11.164 0.050 14.295 1.00 89.81 73 GLY A CA 1
ATOM 582 C C . GLY A 1 73 ? -12.630 0.223 14.697 1.00 89.81 73 GLY A C 1
ATOM 583 O O . GLY A 1 73 ? -13.034 1.302 15.119 1.00 89.81 73 GLY A O 1
ATOM 584 N N . GLY A 1 74 ? -13.418 -0.858 14.665 1.00 82.56 74 GLY A N 1
ATOM 585 C CA . GLY A 1 74 ? -14.791 -0.877 15.185 1.00 82.56 74 GLY A CA 1
ATOM 586 C C . GLY A 1 74 ? -14.905 -0.955 16.714 1.00 82.56 74 GLY A C 1
ATOM 587 O O . GLY A 1 74 ? -16.014 -1.059 17.235 1.00 82.56 74 GLY A O 1
ATOM 588 N N . LYS A 1 75 ? -13.787 -0.961 17.449 1.00 87.88 75 LYS A N 1
ATOM 589 C CA . LYS A 1 75 ? -13.755 -1.119 18.908 1.00 87.88 75 LYS A CA 1
ATOM 590 C C . LYS A 1 75 ? -13.211 0.143 19.569 1.00 87.88 75 LYS A C 1
ATOM 592 O O . LYS A 1 75 ? -12.381 0.846 19.005 1.00 87.88 75 LYS A O 1
ATOM 597 N N . SER A 1 76 ? -13.635 0.406 20.803 1.00 84.69 76 SER A N 1
ATOM 598 C CA . SER A 1 76 ? -13.154 1.535 21.614 1.00 84.69 76 SER A CA 1
ATOM 599 C C . SER A 1 76 ? -11.756 1.272 22.192 1.00 84.69 76 SER A C 1
ATOM 601 O O . SER A 1 76 ? -11.570 1.249 23.406 1.00 84.69 76 SER A O 1
ATOM 603 N N . VAL A 1 77 ? -10.775 1.023 21.323 1.00 90.31 77 VAL A N 1
ATOM 604 C CA . VAL A 1 77 ? -9.374 0.783 21.690 1.00 90.31 77 VAL A CA 1
ATOM 605 C C . VAL A 1 77 ? -8.453 1.758 20.971 1.00 90.31 77 VAL A C 1
ATOM 607 O O . VAL A 1 77 ? -8.675 2.106 19.814 1.00 90.31 77 VAL A O 1
ATOM 610 N N . SER A 1 78 ? -7.382 2.172 21.645 1.00 90.62 78 SER A N 1
ATOM 611 C CA . SER A 1 78 ? -6.313 2.947 21.017 1.00 90.62 78 SER A CA 1
ATOM 612 C C . SER A 1 78 ? -5.549 2.052 20.042 1.00 90.62 78 SER A C 1
ATOM 614 O O . SER A 1 78 ? -4.932 1.073 20.462 1.00 90.62 78 SER A O 1
ATOM 616 N N . LEU A 1 79 ? -5.591 2.377 18.750 1.00 94.12 79 LEU A N 1
ATOM 617 C CA . LEU A 1 79 ? -4.906 1.647 17.685 1.00 94.12 79 LEU A CA 1
ATOM 618 C C . LEU A 1 79 ? -3.880 2.554 17.006 1.00 94.12 79 LEU A C 1
ATOM 620 O O . LEU A 1 79 ? -4.155 3.715 16.726 1.00 94.12 79 LEU A O 1
ATOM 624 N N . ILE A 1 80 ? -2.709 2.000 16.693 1.00 96.69 80 ILE A N 1
ATOM 625 C CA . ILE A 1 80 ? -1.726 2.676 15.849 1.00 96.69 80 ILE A CA 1
ATOM 626 C C . ILE A 1 80 ? -2.054 2.339 14.397 1.00 96.69 80 ILE A C 1
ATOM 628 O O . ILE A 1 80 ? -1.871 1.204 13.960 1.00 96.69 80 ILE A O 1
ATOM 632 N N . TYR A 1 81 ? -2.520 3.317 13.635 1.00 97.81 81 TYR A N 1
ATOM 633 C CA . TYR A 1 81 ? -2.752 3.199 12.203 1.00 97.81 81 TYR A CA 1
ATOM 634 C C . TYR A 1 81 ? -1.465 3.456 11.427 1.00 97.81 81 TYR A C 1
ATOM 636 O O . TYR A 1 81 ? -0.609 4.249 11.825 1.00 97.81 81 TYR A O 1
ATOM 644 N N . ARG A 1 82 ? -1.343 2.806 10.270 1.00 98.31 82 ARG A N 1
ATOM 645 C CA . ARG A 1 82 ? -0.387 3.188 9.235 1.00 98.31 82 ARG A CA 1
ATOM 646 C C . ARG A 1 82 ? -1.160 4.014 8.220 1.00 98.31 82 ARG A C 1
ATOM 648 O O . ARG A 1 82 ? -1.836 3.455 7.363 1.00 98.31 82 ARG A O 1
ATOM 655 N N . ILE A 1 83 ? -1.086 5.332 8.346 1.00 98.12 83 ILE A N 1
ATOM 656 C CA . ILE A 1 83 ? -1.836 6.251 7.493 1.00 98.12 83 ILE A CA 1
ATOM 657 C C . ILE A 1 83 ? -0.985 6.738 6.331 1.00 98.12 83 ILE A C 1
ATOM 659 O O . ILE A 1 83 ? 0.241 6.837 6.416 1.00 98.12 83 ILE A O 1
ATOM 663 N N . HIS A 1 84 ? -1.663 7.093 5.251 1.00 97.62 84 HIS A N 1
ATOM 664 C CA . HIS A 1 84 ? -1.072 7.771 4.114 1.00 97.62 84 HIS A CA 1
ATOM 665 C C . HIS A 1 84 ? -2.065 8.834 3.645 1.00 97.62 84 HIS A C 1
ATOM 667 O O . HIS A 1 84 ? -3.012 8.503 2.930 1.00 97.62 84 HIS A O 1
ATOM 673 N N . PRO A 1 85 ? -1.887 10.093 4.080 1.00 95.81 85 PRO A N 1
ATOM 674 C CA . PRO A 1 85 ? -2.771 11.184 3.696 1.00 95.81 85 PRO A CA 1
ATOM 675 C C . PRO A 1 85 ? -2.773 11.414 2.178 1.00 95.81 85 PRO A C 1
ATOM 677 O O . PRO A 1 85 ? -1.780 11.101 1.511 1.00 95.81 85 PRO A O 1
ATOM 680 N N . PRO A 1 86 ? -3.847 11.997 1.618 1.00 94.56 86 PRO A N 1
ATOM 681 C CA . PRO A 1 86 ? -3.857 12.383 0.215 1.00 94.56 86 PRO A CA 1
ATOM 682 C C . PRO A 1 86 ? -2.759 13.421 -0.096 1.00 94.56 86 PRO A C 1
ATOM 684 O O . PRO A 1 86 ? -2.351 14.187 0.787 1.00 94.56 86 PRO A O 1
ATOM 687 N N . PRO A 1 87 ? -2.300 13.486 -1.359 1.00 95.75 87 PRO A N 1
ATOM 688 C CA . PRO A 1 87 ? -1.449 14.564 -1.855 1.00 95.75 87 PRO A CA 1
ATOM 689 C C . PRO A 1 87 ? -1.993 15.963 -1.526 1.00 95.75 87 PRO A C 1
ATOM 691 O O . PRO A 1 87 ? -3.204 16.174 -1.417 1.00 95.75 87 PRO A O 1
ATOM 694 N N . GLY A 1 88 ? -1.099 16.948 -1.401 1.00 95.94 88 GLY A N 1
ATOM 695 C CA . GLY A 1 88 ? -1.512 18.337 -1.202 1.00 95.94 88 GLY A CA 1
ATOM 696 C C . GLY A 1 88 ? -2.199 18.901 -2.448 1.00 95.94 88 GLY A C 1
ATOM 697 O O . GLY A 1 88 ? -1.838 18.550 -3.567 1.00 95.94 88 GLY A O 1
ATOM 698 N N . LEU A 1 89 ? -3.152 19.827 -2.282 1.00 95.62 89 LEU A N 1
ATOM 699 C CA . LEU A 1 89 ? -3.877 20.407 -3.427 1.00 95.62 89 LEU A CA 1
ATOM 700 C C . LEU A 1 89 ? -2.947 21.061 -4.458 1.00 95.62 89 LEU A C 1
ATOM 702 O O . LEU A 1 89 ? -3.115 20.825 -5.648 1.00 95.62 89 LEU A O 1
ATOM 706 N N . LYS A 1 90 ? -1.928 21.800 -4.002 1.00 95.75 90 LYS A N 1
ATOM 707 C CA . LYS A 1 90 ? -0.916 22.405 -4.884 1.00 95.75 90 LYS A CA 1
ATOM 708 C C . LYS A 1 90 ? -0.098 21.355 -5.646 1.00 95.75 90 LYS A C 1
ATOM 710 O O . LYS A 1 90 ? 0.245 21.561 -6.806 1.00 95.75 90 LYS A O 1
ATOM 715 N N . ASP A 1 91 ? 0.202 20.226 -4.999 1.00 96.31 91 ASP A N 1
ATOM 716 C CA . ASP A 1 91 ? 0.942 19.119 -5.616 1.00 96.31 91 ASP A CA 1
ATOM 717 C C . ASP A 1 91 ? 0.094 18.465 -6.723 1.00 96.31 91 ASP A C 1
ATOM 719 O O . ASP A 1 91 ? 0.597 18.182 -7.810 1.00 96.31 91 ASP A O 1
ATOM 723 N N . LEU A 1 92 ? -1.211 18.299 -6.476 1.00 96.31 92 LEU A N 1
ATOM 724 C CA . LEU A 1 92 ? -2.181 17.769 -7.440 1.00 96.31 92 LEU A CA 1
ATOM 725 C C . LEU A 1 92 ? -2.453 18.715 -8.613 1.00 96.31 92 LEU A C 1
ATOM 727 O O . LEU A 1 92 ? -2.591 18.250 -9.741 1.00 96.31 92 LEU A O 1
ATOM 731 N N . GLU A 1 93 ? -2.530 20.024 -8.367 1.00 96.38 93 GLU A N 1
ATOM 732 C CA . GLU A 1 93 ? -2.650 21.050 -9.413 1.00 96.38 93 GLU A CA 1
ATOM 733 C C . GLU A 1 93 ? -1.468 20.972 -10.377 1.00 96.38 93 GLU A C 1
ATOM 735 O O . GLU A 1 93 ? -1.655 20.787 -11.580 1.00 96.38 93 GLU A O 1
ATOM 740 N N . ARG A 1 94 ? -0.249 20.981 -9.831 1.00 96.00 94 ARG A N 1
ATOM 741 C CA . ARG A 1 94 ? 0.975 20.858 -10.622 1.00 96.00 94 ARG A CA 1
ATOM 742 C C . ARG A 1 94 ? 1.054 19.528 -11.369 1.00 96.00 94 ARG A C 1
ATOM 744 O O . ARG A 1 94 ? 1.480 19.496 -12.522 1.00 96.00 94 ARG A O 1
ATOM 751 N N . LEU A 1 95 ? 0.671 18.423 -10.725 1.00 96.44 95 LEU A N 1
ATOM 752 C CA . LEU A 1 95 ? 0.641 17.112 -11.372 1.00 96.44 95 LEU A CA 1
ATOM 753 C C . LEU A 1 95 ? -0.325 17.118 -12.560 1.00 96.44 95 LEU A C 1
ATOM 755 O O . LEU A 1 95 ? 0.044 16.681 -13.645 1.00 96.44 95 LEU A O 1
ATOM 759 N N . LYS A 1 96 ? -1.534 17.653 -12.372 1.00 96.38 96 LYS A N 1
ATOM 760 C CA . LYS A 1 96 ? -2.546 17.755 -13.424 1.00 96.38 96 LYS A CA 1
ATOM 761 C C . LYS A 1 96 ? -2.057 18.574 -14.619 1.00 96.38 96 LYS A C 1
ATOM 763 O O . LYS A 1 96 ? -2.259 18.147 -15.751 1.00 96.38 96 LYS A O 1
ATOM 768 N N . GLU A 1 97 ? -1.412 19.715 -14.382 1.00 95.88 97 GLU A N 1
ATOM 769 C CA . GLU A 1 97 ? -0.824 20.532 -15.451 1.00 95.88 97 GLU A CA 1
ATOM 770 C C . GLU A 1 97 ? 0.222 19.748 -16.243 1.00 95.88 97 GLU A C 1
ATOM 772 O O . GLU A 1 97 ? 0.181 19.737 -17.469 1.00 95.88 97 GLU A O 1
ATOM 777 N N . ILE A 1 98 ? 1.133 19.046 -15.561 1.00 95.75 98 ILE A N 1
ATOM 778 C CA . ILE A 1 98 ? 2.154 18.223 -16.223 1.00 95.75 98 ILE A CA 1
ATOM 779 C C . ILE A 1 98 ? 1.489 17.151 -17.087 1.00 95.75 98 ILE A C 1
ATOM 781 O O . ILE A 1 98 ? 1.821 17.037 -18.261 1.00 95.75 98 ILE A O 1
ATOM 785 N N . LEU A 1 99 ? 0.536 16.402 -16.532 1.00 96.00 99 LEU A N 1
ATOM 786 C CA . LEU A 1 99 ? -0.141 15.306 -17.227 1.00 96.00 99 LEU A CA 1
ATOM 787 C C . LEU A 1 99 ? -0.931 15.774 -18.456 1.00 96.00 99 LEU A C 1
ATOM 789 O O . LEU A 1 99 ? -0.930 15.083 -19.474 1.00 96.00 99 LEU A O 1
ATOM 793 N N . ALA A 1 100 ? -1.510 16.977 -18.416 1.00 95.38 100 ALA A N 1
ATOM 794 C CA . ALA A 1 100 ? -2.216 17.551 -19.559 1.00 95.38 100 ALA A CA 1
ATOM 795 C C . ALA A 1 100 ? -1.315 17.723 -20.799 1.00 95.38 100 ALA A C 1
ATOM 797 O O . ALA A 1 100 ? -1.790 17.542 -21.919 1.00 95.38 100 ALA A O 1
ATOM 798 N N . HIS A 1 101 ? -0.014 17.992 -20.622 1.00 94.94 101 HIS A N 1
ATOM 799 C CA . HIS A 1 101 ? 0.946 18.077 -21.737 1.00 94.94 101 HIS A CA 1
ATOM 800 C C . HIS A 1 101 ? 1.184 16.726 -22.429 1.00 94.94 101 HIS A C 1
ATOM 802 O O . HIS A 1 101 ? 1.613 16.697 -23.578 1.00 94.94 101 HIS A O 1
ATOM 808 N N . PHE A 1 102 ? 0.884 15.621 -21.744 1.00 94.44 102 PHE A N 1
ATOM 809 C CA . PHE A 1 102 ? 0.946 14.259 -22.278 1.00 94.44 102 PHE A CA 1
ATOM 810 C C . PHE A 1 102 ? -0.432 13.749 -22.733 1.00 94.44 102 PHE A C 1
ATOM 812 O O . PHE A 1 102 ? -0.588 12.566 -23.012 1.00 94.44 102 PHE A O 1
ATOM 819 N N . GLY A 1 103 ? -1.448 14.621 -22.791 1.00 94.25 103 GLY A N 1
ATOM 820 C CA . GLY A 1 103 ? -2.815 14.245 -23.166 1.00 94.25 103 GLY A CA 1
ATOM 821 C C . GLY A 1 103 ? -3.585 13.484 -22.081 1.00 94.25 103 GLY A C 1
ATOM 822 O O . GLY A 1 103 ? -4.668 12.974 -22.353 1.00 94.25 103 GLY A O 1
ATOM 823 N N . LEU A 1 104 ? -3.064 13.426 -20.852 1.00 94.81 104 LEU A N 1
ATOM 824 C CA . LEU A 1 104 ? -3.649 12.674 -19.743 1.00 94.81 104 LEU A CA 1
ATOM 825 C C . LEU A 1 104 ? -4.517 13.593 -18.883 1.00 94.81 104 LEU A C 1
ATOM 827 O O . LEU A 1 104 ? -4.042 14.572 -18.298 1.00 94.81 104 LEU A O 1
ATOM 831 N N . ALA A 1 105 ? -5.806 13.277 -18.793 1.00 91.31 105 ALA A N 1
ATOM 832 C CA . ALA A 1 105 ? -6.774 14.098 -18.079 1.00 91.31 105 ALA A CA 1
ATOM 833 C C . ALA A 1 105 ? -7.007 13.595 -16.647 1.00 91.31 105 ALA A C 1
ATOM 835 O O . ALA A 1 105 ? -7.307 12.427 -16.419 1.00 91.31 105 ALA A O 1
ATOM 836 N N . LEU A 1 106 ? -6.957 14.516 -15.681 1.00 93.88 106 LEU A N 1
ATOM 837 C CA . LEU A 1 106 ? -7.395 14.283 -14.303 1.00 93.88 106 LEU A CA 1
ATOM 838 C C . LEU A 1 106 ? -8.593 15.178 -13.947 1.00 93.88 106 LEU A C 1
ATOM 840 O O . LEU A 1 106 ? -8.710 16.298 -14.472 1.00 93.88 106 LEU A O 1
ATOM 844 N N . PRO A 1 107 ? -9.471 14.746 -13.017 1.00 93.81 107 PRO A N 1
ATOM 845 C CA . PRO A 1 107 ? -10.565 15.575 -12.522 1.00 93.81 107 PRO A CA 1
ATOM 846 C C . PRO A 1 107 ? -10.044 16.836 -11.803 1.00 93.81 107 PRO A C 1
ATOM 848 O O . PRO A 1 107 ? -8.853 17.154 -11.791 1.00 93.81 107 PRO A O 1
ATOM 851 N N . GLY A 1 108 ? -10.941 17.651 -11.245 1.00 91.62 108 GLY A N 1
ATOM 852 C CA . GLY A 1 108 ? -10.519 18.789 -10.418 1.00 91.62 108 GLY A CA 1
ATOM 853 C C . GLY A 1 108 ? -9.637 18.319 -9.244 1.00 91.62 108 GLY A C 1
ATOM 854 O O . GLY A 1 108 ? -9.976 17.293 -8.661 1.00 91.62 108 GLY A O 1
ATOM 855 N N . PRO A 1 109 ? -8.573 19.046 -8.844 1.00 90.38 109 PRO A N 1
ATOM 856 C CA . PRO A 1 109 ? -7.604 18.603 -7.829 1.00 90.38 109 PRO A CA 1
ATOM 857 C C . PRO A 1 109 ? -8.223 18.060 -6.534 1.00 90.38 109 PRO A C 1
ATOM 859 O O . PRO A 1 109 ? -7.834 17.007 -6.047 1.00 90.38 109 PRO A O 1
ATOM 862 N N . LYS A 1 110 ? -9.276 18.712 -6.026 1.00 91.38 110 LYS A N 1
ATOM 863 C CA . LYS A 1 110 ? -10.021 18.281 -4.824 1.00 91.38 110 LYS A CA 1
ATOM 864 C C . LYS A 1 110 ? -10.779 16.954 -4.981 1.00 91.38 110 LYS A C 1
ATOM 866 O O . LYS A 1 110 ? -11.229 16.390 -3.991 1.00 91.38 110 LYS A O 1
ATOM 871 N N . LYS A 1 111 ? -10.998 16.507 -6.217 1.00 93.38 111 LYS A N 1
ATOM 872 C CA . LYS A 1 111 ? -11.746 15.295 -6.570 1.00 93.38 111 LYS A CA 1
ATOM 873 C C . LYS A 1 111 ? -10.834 14.143 -6.999 1.00 93.38 111 LYS A C 1
ATOM 875 O O . LYS A 1 111 ? -11.366 13.062 -7.216 1.00 93.38 111 LYS A O 1
ATOM 880 N N . ILE A 1 112 ? -9.519 14.360 -7.120 1.00 93.62 112 ILE A N 1
ATOM 881 C CA . ILE A 1 112 ? -8.572 13.321 -7.546 1.00 93.62 112 ILE A CA 1
ATOM 882 C C . ILE A 1 112 ? -8.462 12.247 -6.461 1.00 93.62 112 ILE A C 1
ATOM 884 O O . ILE A 1 112 ? -8.045 12.502 -5.328 1.00 93.62 112 ILE A O 1
ATOM 888 N N . ARG A 1 113 ? -8.818 11.023 -6.832 1.00 93.44 113 ARG A N 1
ATOM 889 C CA . ARG A 1 113 ? -8.704 9.810 -6.026 1.00 93.44 113 ARG A CA 1
ATOM 890 C C . ARG A 1 113 ? -7.496 8.998 -6.482 1.00 93.44 113 ARG A C 1
ATOM 892 O O . ARG A 1 113 ? -6.995 9.170 -7.590 1.00 93.44 113 ARG A O 1
ATOM 899 N N . SER A 1 114 ? -7.070 8.054 -5.647 1.00 94.56 114 SER A N 1
ATOM 900 C CA . SER A 1 114 ? -6.004 7.111 -6.006 1.00 94.56 114 SER A CA 1
ATOM 901 C C . SER A 1 114 ? -6.340 6.320 -7.277 1.00 94.56 114 SER A C 1
ATOM 903 O O . SER A 1 114 ? -5.457 6.064 -8.082 1.00 94.56 114 SER A O 1
ATOM 905 N N . GLN A 1 115 ? -7.623 6.016 -7.515 1.00 94.19 115 GLN A N 1
ATOM 906 C CA . GLN A 1 115 ? -8.070 5.320 -8.727 1.00 94.19 115 GLN A CA 1
ATOM 907 C C . GLN A 1 115 ? -7.777 6.116 -10.011 1.00 94.19 115 GLN A C 1
ATOM 909 O O . GLN A 1 115 ? -7.389 5.520 -11.013 1.00 94.19 115 GLN A O 1
ATOM 914 N N . ASP A 1 116 ? -7.916 7.447 -9.977 1.00 94.94 116 ASP A N 1
ATOM 915 C CA . ASP A 1 116 ? -7.625 8.306 -11.133 1.00 94.94 116 ASP A CA 1
ATOM 916 C C . ASP A 1 116 ? -6.125 8.269 -11.461 1.00 94.94 116 ASP A C 1
ATOM 918 O O . ASP A 1 116 ? -5.726 8.139 -12.616 1.00 94.94 116 ASP A O 1
ATOM 922 N N . LEU A 1 117 ? -5.282 8.318 -10.425 1.00 95.38 117 LEU A N 1
ATOM 923 C CA . LEU A 1 117 ? -3.832 8.205 -10.574 1.00 95.38 117 LEU A CA 1
ATOM 924 C C . LEU A 1 117 ? -3.414 6.798 -11.031 1.00 95.38 117 LEU A C 1
ATOM 926 O O . LEU A 1 117 ? -2.531 6.675 -11.873 1.00 95.38 117 LEU A O 1
ATOM 930 N N . GLN A 1 118 ? -4.077 5.741 -10.551 1.00 94.38 118 GLN A N 1
ATOM 931 C CA . GLN A 1 118 ? -3.831 4.374 -11.017 1.00 94.38 118 GLN A CA 1
ATOM 932 C C . GLN A 1 118 ? -4.179 4.209 -12.500 1.00 94.38 118 GLN A C 1
ATOM 934 O O . GLN A 1 118 ? -3.492 3.478 -13.212 1.00 94.38 118 GLN A O 1
ATOM 939 N N . GLN A 1 119 ? -5.240 4.868 -12.975 1.00 93.69 119 GLN A N 1
ATOM 940 C CA . GLN A 1 119 ? -5.607 4.844 -14.388 1.00 93.69 119 GLN A CA 1
ATOM 941 C C . GLN A 1 119 ? -4.539 5.527 -15.247 1.00 93.69 119 GLN A C 1
ATOM 943 O O . GLN A 1 119 ? -4.161 4.978 -16.278 1.00 93.69 119 GLN A O 1
ATOM 948 N N . VAL A 1 120 ? -4.004 6.662 -14.786 1.00 94.56 120 VAL A N 1
ATOM 949 C CA . VAL A 1 120 ? -2.872 7.337 -15.437 1.00 94.56 120 VAL A CA 1
ATOM 950 C C . VAL A 1 120 ? -1.658 6.414 -15.529 1.00 94.56 120 VAL A C 1
ATOM 952 O O . VAL A 1 120 ? -1.093 6.285 -16.608 1.00 94.56 120 VAL A O 1
ATOM 955 N N . LEU A 1 121 ? -1.282 5.741 -14.434 1.00 93.75 121 LEU A N 1
ATOM 956 C CA . LEU A 1 121 ? -0.141 4.814 -14.420 1.00 93.75 121 LEU A CA 1
ATOM 957 C C . LEU A 1 121 ? -0.322 3.661 -15.420 1.00 93.75 121 LEU A C 1
ATOM 959 O O . LEU A 1 121 ? 0.607 3.342 -16.153 1.00 93.75 121 LEU A O 1
ATOM 963 N N . LYS A 1 122 ? -1.530 3.094 -15.513 1.00 92.62 122 LYS A N 1
ATOM 964 C CA . LYS A 1 122 ? -1.851 2.053 -16.507 1.00 92.62 122 LYS A CA 1
ATOM 965 C C . LYS A 1 122 ? -1.822 2.568 -17.941 1.00 92.62 122 LYS A C 1
ATOM 967 O O . LYS A 1 122 ? -1.435 1.846 -18.847 1.00 92.62 122 LYS A O 1
ATOM 972 N N . GLU A 1 123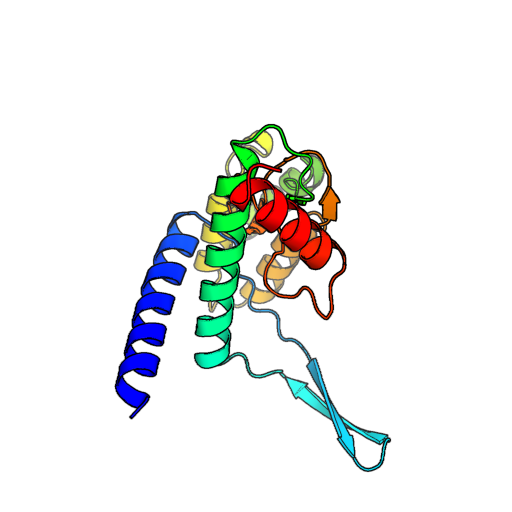 ? -2.266 3.799 -18.173 1.00 93.94 123 GLU A N 1
ATOM 973 C CA . GLU A 1 123 ? -2.304 4.374 -19.518 1.00 93.94 123 GLU A CA 1
ATOM 974 C C . GLU A 1 123 ? -0.903 4.657 -20.072 1.00 93.94 123 GLU A C 1
ATOM 976 O O . GLU A 1 123 ? -0.718 4.674 -21.290 1.00 93.94 123 GLU A O 1
ATOM 981 N N . VAL A 1 124 ? 0.077 4.891 -19.200 1.00 94.00 124 VAL A N 1
ATOM 982 C CA . VAL A 1 124 ? 1.462 5.176 -19.600 1.00 94.00 124 VAL A CA 1
ATOM 983 C C . VAL A 1 124 ? 2.358 3.943 -19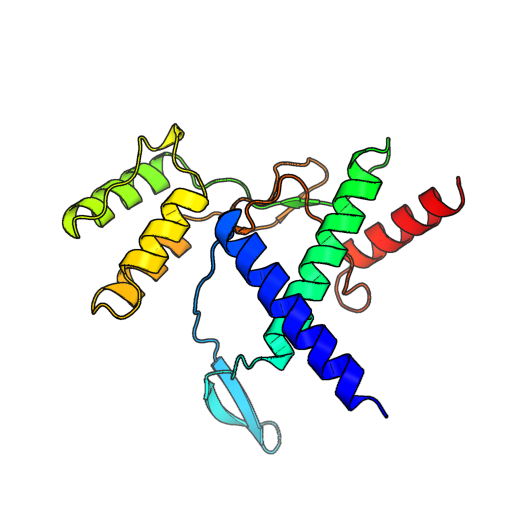.599 1.00 94.00 124 VAL A C 1
ATOM 985 O O . VAL A 1 124 ? 3.489 4.045 -20.059 1.00 94.00 124 VAL A O 1
ATOM 988 N N . GLU A 1 125 ? 1.866 2.799 -19.127 1.00 92.75 125 GLU A N 1
ATOM 989 C CA . GLU A 1 125 ? 2.596 1.530 -19.095 1.00 92.75 125 GLU A CA 1
ATOM 990 C C . GLU A 1 125 ? 3.079 1.136 -20.504 1.00 92.75 125 GLU A C 1
ATOM 992 O O . GLU A 1 125 ? 2.314 1.120 -21.472 1.00 92.75 125 GLU A O 1
ATOM 997 N N . GLY A 1 126 ? 4.377 0.864 -20.638 1.00 92.12 126 GLY A N 1
ATOM 998 C CA . GLY A 1 126 ? 5.047 0.545 -21.897 1.00 92.12 126 GLY A CA 1
ATOM 999 C C . GLY A 1 126 ? 5.358 1.747 -22.799 1.00 92.12 126 GLY A C 1
ATOM 1000 O O . GLY A 1 126 ? 5.967 1.559 -23.856 1.00 92.12 126 GLY A O 1
ATOM 1001 N N . LYS A 1 127 ? 4.971 2.976 -22.427 1.00 94.38 127 LYS A N 1
ATOM 1002 C CA . LYS A 1 127 ? 5.261 4.190 -23.211 1.00 94.38 127 LYS A CA 1
ATOM 1003 C C . LYS A 1 127 ? 6.614 4.803 -22.842 1.00 94.38 127 LYS A C 1
ATOM 1005 O O . LYS A 1 127 ? 7.162 4.576 -21.765 1.00 94.38 127 LYS A O 1
ATOM 1010 N N . ALA A 1 128 ? 7.158 5.644 -23.723 1.00 94.31 128 ALA A N 1
ATOM 1011 C CA . ALA A 1 128 ? 8.456 6.294 -23.505 1.00 94.31 128 ALA A CA 1
ATOM 1012 C C . ALA A 1 128 ? 8.463 7.197 -22.253 1.00 94.31 128 ALA A C 1
ATOM 1014 O O . ALA A 1 128 ? 9.477 7.337 -21.568 1.00 94.31 128 ALA A O 1
ATOM 1015 N N . GLU A 1 129 ? 7.315 7.793 -21.942 1.00 93.50 129 GLU A N 1
ATOM 1016 C CA . GLU A 1 129 ? 7.087 8.693 -20.819 1.00 93.50 129 GLU A CA 1
ATOM 1017 C C . GLU A 1 129 ? 6.739 7.989 -19.494 1.00 93.50 129 GLU A C 1
ATOM 1019 O O . GLU A 1 129 ? 6.667 8.668 -18.466 1.00 93.50 129 GLU A O 1
ATOM 1024 N N . GLU A 1 130 ? 6.578 6.658 -19.478 1.00 93.19 130 GLU A N 1
ATOM 1025 C CA . GLU A 1 130 ? 6.142 5.871 -18.310 1.00 93.19 130 GLU A CA 1
ATOM 1026 C C . GLU A 1 130 ? 6.932 6.220 -17.045 1.00 93.19 130 GLU A C 1
ATOM 1028 O O . GLU A 1 130 ? 6.365 6.600 -16.018 1.00 93.19 130 GLU A O 1
ATOM 1033 N N . LYS A 1 131 ? 8.266 6.149 -17.132 1.00 91.88 131 LYS A N 1
ATOM 1034 C CA . LYS A 1 131 ? 9.164 6.404 -15.997 1.00 91.88 131 LYS A CA 1
ATOM 1035 C C . LYS A 1 131 ? 9.038 7.834 -15.492 1.00 91.88 131 LYS A C 1
ATOM 1037 O O . LYS A 1 131 ? 9.030 8.073 -14.285 1.00 91.88 131 LYS A O 1
ATOM 1042 N N . PHE A 1 132 ? 8.950 8.798 -16.407 1.00 94.06 132 PHE A N 1
ATOM 1043 C CA . PHE A 1 132 ? 8.828 10.203 -16.039 1.00 94.06 132 PHE A CA 1
ATOM 1044 C C . PHE A 1 132 ? 7.508 10.456 -15.312 1.00 94.06 132 PHE A C 1
ATOM 1046 O O . PHE A 1 132 ? 7.507 11.052 -14.234 1.00 94.06 132 PHE A O 1
ATOM 1053 N N . ILE A 1 133 ? 6.399 9.973 -15.870 1.00 94.88 133 ILE A N 1
ATOM 1054 C CA . ILE A 1 133 ? 5.066 10.171 -15.305 1.00 94.88 133 ILE A CA 1
ATOM 1055 C C . ILE A 1 133 ? 4.931 9.450 -13.966 1.00 94.88 133 ILE A C 1
ATOM 1057 O O . ILE A 1 133 ? 4.529 10.081 -12.988 1.00 94.88 133 ILE A O 1
ATOM 1061 N N . SER A 1 134 ? 5.368 8.194 -13.875 1.00 94.25 134 SER A N 1
ATOM 1062 C CA . SER A 1 134 ? 5.354 7.417 -12.630 1.00 94.25 134 SER A CA 1
ATOM 1063 C C . SER A 1 134 ? 6.120 8.122 -11.510 1.00 94.25 134 SER A C 1
ATOM 1065 O O . SER A 1 134 ? 5.610 8.270 -10.398 1.00 94.25 134 SER A O 1
ATOM 1067 N N . LEU A 1 135 ? 7.301 8.676 -11.810 1.00 94.00 135 LEU A N 1
ATOM 1068 C CA . LEU A 1 135 ? 8.070 9.471 -10.848 1.00 94.00 135 LEU A CA 1
ATOM 1069 C C . LEU A 1 135 ? 7.369 10.775 -10.449 1.00 94.00 135 LEU A C 1
ATOM 1071 O O . LEU A 1 135 ? 7.505 11.214 -9.305 1.00 94.00 135 LEU A O 1
ATOM 1075 N N . ARG A 1 136 ? 6.643 11.428 -11.363 1.00 95.25 136 ARG A N 1
ATOM 1076 C CA . ARG A 1 136 ? 5.880 12.647 -11.048 1.00 95.25 136 ARG A CA 1
ATOM 1077 C C . ARG A 1 136 ? 4.676 12.350 -10.164 1.00 95.25 136 ARG A C 1
ATOM 1079 O O . ARG A 1 136 ? 4.467 13.088 -9.203 1.00 95.25 136 ARG A O 1
ATOM 1086 N N . VAL A 1 137 ? 3.952 11.265 -10.435 1.00 95.31 137 VAL A N 1
ATOM 1087 C CA . VAL A 1 137 ? 2.869 10.783 -9.571 1.00 95.31 137 VAL A CA 1
ATOM 1088 C C . VAL A 1 137 ? 3.431 10.458 -8.186 1.00 95.31 137 VAL A C 1
ATOM 1090 O O . VAL A 1 137 ? 2.966 11.036 -7.206 1.00 95.31 137 VAL A O 1
ATOM 1093 N N . LEU A 1 138 ? 4.494 9.652 -8.097 1.00 94.38 138 LEU A N 1
ATOM 1094 C CA . LEU A 1 138 ? 5.123 9.284 -6.824 1.00 94.38 138 LEU A CA 1
ATOM 1095 C C . LEU A 1 138 ? 5.562 10.510 -6.008 1.00 94.38 138 LEU A C 1
ATOM 1097 O O . LEU A 1 138 ? 5.272 10.604 -4.820 1.00 94.38 138 LEU A O 1
ATOM 1101 N N . LYS A 1 139 ? 6.219 11.490 -6.641 1.00 94.12 139 LYS A N 1
ATOM 1102 C CA . LYS A 1 139 ? 6.683 12.716 -5.967 1.00 94.12 139 LYS A CA 1
ATOM 1103 C C . LYS A 1 139 ? 5.556 13.643 -5.506 1.00 94.12 139 LYS A C 1
ATOM 1105 O O . LYS A 1 139 ? 5.811 14.514 -4.680 1.00 94.12 139 LYS A O 1
ATOM 1110 N N . SER A 1 140 ? 4.342 13.490 -6.033 1.00 94.88 140 SER A N 1
ATOM 1111 C CA . SER A 1 140 ? 3.175 14.245 -5.558 1.00 94.88 140 SER A CA 1
ATOM 1112 C C . SER A 1 140 ? 2.614 13.695 -4.239 1.00 94.88 140 SER A C 1
ATOM 1114 O O . SER A 1 140 ? 1.880 14.388 -3.532 1.00 94.88 140 SER A O 1
ATOM 1116 N N . MET A 1 141 ? 2.951 12.448 -3.900 1.00 95.00 141 MET A N 1
ATOM 1117 C CA . MET A 1 141 ? 2.381 11.731 -2.765 1.00 95.00 141 MET A CA 1
ATOM 1118 C C . MET A 1 141 ? 3.045 12.116 -1.444 1.00 95.00 141 MET A C 1
ATOM 1120 O O . MET A 1 141 ? 4.190 12.567 -1.393 1.00 95.00 141 MET A O 1
ATOM 1124 N N . LYS A 1 142 ? 2.301 11.951 -0.347 1.00 95.62 142 LYS A N 1
ATOM 1125 C CA . LYS A 1 142 ? 2.830 12.146 1.006 1.00 95.62 142 LYS A CA 1
ATOM 1126 C C . LYS A 1 142 ? 3.569 10.888 1.463 1.00 95.62 142 LYS A C 1
ATOM 1128 O O . LYS A 1 142 ? 3.387 9.801 0.929 1.00 95.62 142 LYS A O 1
ATOM 1133 N N . LEU A 1 143 ? 4.407 11.028 2.483 1.00 95.62 143 LEU A N 1
ATOM 1134 C CA . LEU A 1 143 ? 4.982 9.864 3.150 1.00 95.62 143 LEU A CA 1
ATOM 1135 C C . LEU A 1 143 ? 3.924 9.211 4.043 1.00 95.62 143 LEU A C 1
ATOM 1137 O O . LEU A 1 143 ? 3.154 9.901 4.714 1.00 95.62 143 LEU A O 1
ATOM 1141 N N . ALA A 1 144 ? 3.913 7.880 4.079 1.00 96.88 144 ALA A N 1
ATOM 1142 C CA . ALA A 1 144 ? 3.103 7.143 5.038 1.00 96.88 144 ALA A CA 1
ATOM 1143 C C . ALA A 1 144 ? 3.735 7.210 6.439 1.00 96.88 144 ALA A C 1
ATOM 1145 O O . ALA A 1 144 ? 4.950 7.039 6.597 1.00 96.88 144 ALA A O 1
ATOM 1146 N N . VAL A 1 145 ? 2.909 7.411 7.463 1.00 97.75 145 VAL A N 1
ATOM 1147 C CA . VAL A 1 145 ? 3.333 7.616 8.858 1.00 97.75 145 VAL A CA 1
ATOM 1148 C C . VAL A 1 145 ? 2.493 6.775 9.817 1.00 97.75 145 VAL A C 1
ATOM 1150 O O . VAL A 1 145 ? 1.437 6.263 9.449 1.00 97.75 145 VAL A O 1
ATOM 1153 N N . TYR A 1 146 ? 2.989 6.578 11.038 1.00 98.06 146 TYR A N 1
ATOM 1154 C CA . TYR A 1 146 ? 2.189 5.989 12.113 1.00 98.06 146 TYR A CA 1
ATOM 1155 C C . TYR A 1 146 ? 1.412 7.092 12.831 1.00 98.06 146 TYR A C 1
ATOM 1157 O O . TYR A 1 146 ? 1.972 8.157 13.077 1.00 98.06 146 TYR A O 1
ATOM 1165 N N . SER A 1 147 ? 0.142 6.840 13.140 1.00 96.94 147 SER A N 1
ATOM 1166 C CA . SER A 1 147 ? -0.759 7.806 13.777 1.00 96.94 147 SER A CA 1
ATOM 1167 C C . SER A 1 147 ? -1.778 7.088 14.658 1.00 96.94 147 SER A C 1
ATOM 1169 O O . SER A 1 147 ? -2.148 5.954 14.363 1.00 96.94 147 SER A O 1
ATOM 1171 N N . GLU A 1 148 ? -2.249 7.745 15.713 1.00 94.50 148 GLU A N 1
ATOM 1172 C CA . GLU A 1 148 ? -3.396 7.282 16.510 1.00 94.50 148 GLU A CA 1
ATOM 1173 C C . GLU A 1 148 ? -4.731 7.629 15.832 1.00 94.50 148 GLU A C 1
ATOM 1175 O O . GLU A 1 148 ? -5.727 6.926 15.992 1.00 94.50 148 GLU A O 1
ATOM 1180 N N . GLU A 1 149 ? -4.741 8.685 15.017 1.00 93.81 149 GLU A N 1
ATOM 1181 C CA . GLU A 1 149 ? -5.898 9.088 14.224 1.00 93.81 149 GLU A CA 1
ATOM 1182 C C . GLU A 1 149 ? -5.924 8.350 12.885 1.00 93.81 149 GLU A C 1
ATOM 1184 O O . GLU A 1 149 ? -4.934 8.339 12.141 1.00 93.81 149 GLU A O 1
ATOM 1189 N N . ASN A 1 150 ? -7.079 7.774 12.545 1.00 94.69 150 ASN A N 1
ATOM 1190 C CA . ASN A 1 150 ? -7.283 7.149 11.248 1.00 94.69 150 ASN A CA 1
ATOM 1191 C C . ASN A 1 150 ? -7.591 8.202 10.170 1.00 94.69 150 ASN A C 1
ATOM 1193 O O . ASN A 1 150 ? -8.642 8.838 10.185 1.00 94.69 150 ASN A O 1
ATOM 1197 N N . MET A 1 151 ? -6.699 8.318 9.187 1.00 94.19 151 MET A N 1
ATOM 1198 C CA . MET A 1 151 ? -6.883 9.142 7.984 1.00 94.19 151 MET A CA 1
ATOM 1199 C C . MET A 1 151 ? -6.968 8.303 6.698 1.00 94.19 151 MET A C 1
ATOM 1201 O O . MET A 1 151 ? -6.932 8.845 5.592 1.00 94.19 151 MET A O 1
ATOM 1205 N N . GLY A 1 152 ? -7.043 6.978 6.832 1.00 95.31 152 GLY A N 1
ATOM 1206 C CA . GLY A 1 152 ? -6.926 6.036 5.729 1.00 95.31 152 GLY A CA 1
ATOM 1207 C C . GLY A 1 152 ? -5.522 5.965 5.126 1.00 95.31 152 GLY A C 1
ATOM 1208 O O . GLY A 1 152 ? -4.565 6.609 5.570 1.00 95.31 152 GLY A O 1
ATOM 1209 N N . HIS A 1 153 ? -5.397 5.138 4.091 1.00 97.56 153 HIS A N 1
ATOM 1210 C CA . HIS A 1 153 ? -4.157 4.926 3.361 1.00 97.56 153 HIS A CA 1
ATOM 1211 C C . HIS A 1 153 ? -4.370 5.166 1.864 1.00 97.56 153 HIS A C 1
ATOM 1213 O O . HIS A 1 153 ? -4.699 4.244 1.115 1.00 97.56 153 HIS A O 1
ATOM 1219 N N . TYR A 1 154 ? -4.141 6.406 1.421 1.00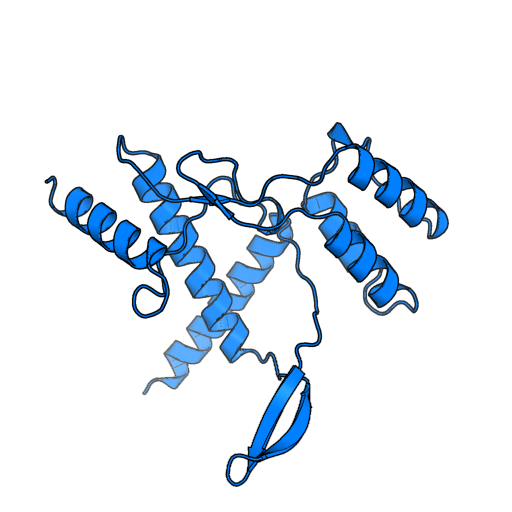 96.25 154 TYR A N 1
ATOM 1220 C CA . TYR A 1 154 ? -4.390 6.871 0.053 1.00 96.25 154 TYR A CA 1
ATOM 1221 C C . TYR A 1 154 ? -3.750 5.966 -1.002 1.00 96.25 154 TYR A C 1
ATOM 1223 O O . TYR A 1 154 ? -4.436 5.472 -1.890 1.00 96.25 154 TYR A O 1
ATOM 1231 N N . GLY A 1 155 ? -2.455 5.665 -0.860 1.00 95.00 155 GLY A N 1
ATOM 1232 C CA . GLY A 1 155 ? -1.737 4.830 -1.829 1.00 95.00 155 GLY A CA 1
ATOM 1233 C C . GLY A 1 155 ? -2.221 3.379 -1.919 1.00 95.00 155 GLY A C 1
ATOM 1234 O O . GLY A 1 155 ? -2.039 2.762 -2.955 1.00 95.00 155 GLY A O 1
ATOM 1235 N N . LEU A 1 156 ? -2.876 2.849 -0.880 1.00 95.44 156 LEU A N 1
ATOM 1236 C CA . LEU A 1 156 ? -3.424 1.483 -0.894 1.00 95.44 156 LEU A CA 1
ATOM 1237 C C . LEU A 1 156 ? -4.936 1.474 -1.165 1.00 95.44 156 LEU A C 1
ATOM 1239 O O . LEU A 1 156 ? -5.549 0.412 -1.175 1.00 95.44 156 LEU A O 1
ATOM 1243 N N . ALA A 1 157 ? -5.546 2.653 -1.337 1.00 95.56 157 ALA A N 1
ATOM 1244 C CA . ALA A 1 157 ? -6.992 2.842 -1.410 1.00 95.56 157 ALA A CA 1
ATOM 1245 C C . ALA A 1 157 ? -7.778 2.202 -0.246 1.00 95.56 157 ALA A C 1
ATOM 1247 O O . ALA A 1 157 ? -8.907 1.744 -0.424 1.00 95.56 157 ALA A O 1
ATOM 1248 N N . LYS A 1 158 ? -7.203 2.179 0.966 1.00 95.69 158 LYS A N 1
ATOM 1249 C CA . LYS A 1 158 ? -7.841 1.593 2.159 1.00 95.69 158 LYS A CA 1
ATOM 1250 C C . LYS A 1 158 ? -8.361 2.668 3.110 1.00 95.69 158 LYS A C 1
ATOM 1252 O O . LYS A 1 158 ? -7.688 3.669 3.348 1.00 95.69 158 LYS A O 1
ATOM 1257 N N . LYS A 1 159 ? -9.551 2.447 3.680 1.00 94.56 159 LYS A N 1
ATOM 1258 C CA . LYS A 1 159 ? -10.155 3.342 4.690 1.00 94.56 159 LYS A CA 1
ATOM 1259 C C . LYS A 1 159 ? -9.470 3.246 6.048 1.00 94.56 159 LYS A C 1
ATOM 1261 O O . LYS A 1 159 ? -9.446 4.212 6.798 1.00 94.56 159 LYS A O 1
ATOM 1266 N N . GLU A 1 160 ? -8.938 2.077 6.356 1.00 95.06 160 GLU A N 1
ATOM 1267 C CA . GLU A 1 160 ? -8.281 1.756 7.612 1.00 95.06 160 GLU A CA 1
ATOM 1268 C C . GLU A 1 160 ? -7.180 0.743 7.320 1.00 95.06 160 GLU A C 1
ATOM 1270 O O . GLU A 1 160 ? -7.352 -0.169 6.510 1.00 95.06 160 GLU A O 1
ATOM 1275 N N . TYR A 1 161 ? -6.009 0.959 7.911 1.00 98.00 161 TYR A N 1
ATOM 1276 C CA . TYR A 1 161 ? -4.844 0.118 7.684 1.00 98.00 161 TYR A CA 1
ATOM 1277 C C . TYR A 1 161 ? -3.883 0.238 8.866 1.00 98.00 161 TYR A C 1
ATOM 1279 O O . TYR A 1 161 ? -3.618 1.335 9.363 1.00 98.00 161 TYR A O 1
ATOM 1287 N N . THR A 1 162 ? -3.349 -0.888 9.325 1.00 98.19 162 THR A N 1
ATOM 1288 C CA . THR A 1 162 ? -2.325 -0.944 10.372 1.00 98.19 162 THR A CA 1
ATOM 1289 C C . THR A 1 162 ? -1.277 -1.979 10.004 1.00 98.19 162 THR A C 1
ATOM 1291 O O . THR A 1 162 ? -1.571 -2.938 9.300 1.00 98.19 162 THR A O 1
ATOM 1294 N N . HIS A 1 163 ? -0.045 -1.800 10.465 1.00 98.56 163 HIS A N 1
ATOM 1295 C CA . HIS A 1 163 ? 0.946 -2.858 10.348 1.00 98.56 163 HIS A CA 1
ATOM 1296 C C . HIS A 1 163 ? 0.794 -3.842 11.507 1.00 98.56 163 HIS A C 1
ATOM 1298 O O . HIS A 1 163 ? 0.827 -3.458 12.672 1.00 98.56 163 HIS A O 1
ATOM 1304 N N . PHE A 1 164 ? 0.656 -5.117 11.167 1.00 98.31 164 PHE A N 1
ATOM 1305 C CA . PHE A 1 164 ? 0.478 -6.216 12.109 1.00 98.31 164 PHE A CA 1
ATOM 1306 C C . PHE A 1 164 ? 1.448 -7.380 11.844 1.00 98.31 164 PHE A C 1
ATOM 1308 O O . PHE A 1 164 ? 1.817 -8.118 12.758 1.00 98.31 164 PHE A O 1
ATOM 1315 N N . THR A 1 165 ? 1.886 -7.568 10.602 1.00 98.44 165 THR A N 1
ATOM 1316 C CA . THR A 1 165 ? 2.560 -8.799 10.171 1.00 98.44 165 THR A CA 1
ATOM 1317 C C . THR A 1 165 ? 4.070 -8.878 10.417 1.00 98.44 165 THR A C 1
ATOM 1319 O O . THR A 1 165 ? 4.724 -9.805 9.946 1.00 98.44 165 THR A O 1
ATOM 1322 N N . SER A 1 166 ? 4.693 -7.929 11.119 1.00 98.38 166 SER A N 1
ATOM 1323 C CA . SER A 1 166 ? 6.147 -7.958 11.369 1.00 98.38 166 SER A CA 1
ATOM 1324 C C . SER A 1 166 ? 6.571 -7.451 12.763 1.00 98.38 166 SER A C 1
ATOM 1326 O O . SER A 1 166 ? 7.461 -6.599 12.850 1.00 98.38 166 SER A O 1
ATOM 1328 N N . PRO A 1 167 ? 6.027 -8.002 13.869 1.00 98.12 167 PRO A N 1
ATOM 1329 C CA . PRO A 1 167 ? 6.317 -7.549 15.239 1.00 98.12 167 PRO A CA 1
ATOM 1330 C C . PRO A 1 167 ? 7.776 -7.729 15.680 1.00 98.12 167 PRO A C 1
ATOM 1332 O O . PRO A 1 167 ? 8.220 -7.041 16.591 1.00 98.12 167 PRO A O 1
ATOM 1335 N N . ILE A 1 168 ? 8.540 -8.610 15.027 1.00 98.31 168 ILE A N 1
ATOM 1336 C CA . ILE A 1 168 ? 9.960 -8.848 15.346 1.00 98.31 168 ILE A CA 1
ATOM 1337 C C . ILE A 1 168 ? 10.836 -7.639 14.978 1.00 98.31 168 ILE A C 1
ATOM 1339 O O . ILE A 1 168 ? 11.844 -7.384 15.627 1.00 98.31 168 ILE A O 1
ATOM 1343 N N . ARG A 1 169 ? 10.453 -6.881 13.943 1.00 98.06 169 ARG A N 1
ATOM 1344 C CA . ARG A 1 169 ? 11.269 -5.797 13.361 1.00 98.06 169 ARG A CA 1
ATOM 1345 C C . ARG A 1 169 ? 10.573 -4.434 13.336 1.00 98.06 169 ARG A C 1
ATOM 1347 O O . ARG A 1 169 ? 11.139 -3.468 12.835 1.00 98.06 169 ARG A O 1
ATOM 1354 N N . ARG A 1 170 ? 9.333 -4.344 13.827 1.00 98.06 170 ARG A N 1
ATOM 1355 C CA . ARG A 1 170 ? 8.549 -3.103 13.895 1.00 98.06 170 ARG A CA 1
ATOM 1356 C C . ARG A 1 170 ? 7.801 -3.034 15.222 1.00 98.06 170 ARG A C 1
ATOM 1358 O O . ARG A 1 170 ? 6.945 -3.864 15.510 1.00 98.06 170 ARG A O 1
ATOM 1365 N N . TYR A 1 171 ? 8.104 -2.008 16.014 1.00 98.12 171 TYR A N 1
ATOM 1366 C CA . TYR A 1 171 ? 7.450 -1.794 17.306 1.00 98.12 171 TYR A CA 1
ATOM 1367 C C . TYR A 1 171 ? 5.931 -1.524 17.204 1.00 98.12 171 TYR A C 1
ATOM 1369 O O . TYR A 1 171 ? 5.196 -2.071 18.027 1.00 98.12 171 TYR A O 1
ATOM 1377 N N . PRO A 1 172 ? 5.415 -0.771 16.204 1.00 98.06 172 PRO A N 1
ATOM 1378 C CA . PRO A 1 172 ? 3.970 -0.598 16.028 1.00 98.06 172 PRO A CA 1
ATOM 1379 C C . PRO A 1 172 ? 3.214 -1.923 15.898 1.00 98.06 172 PRO A C 1
ATOM 1381 O O . PRO A 1 172 ? 2.226 -2.123 16.596 1.00 98.06 172 PRO A O 1
ATOM 1384 N N . ASP A 1 173 ? 3.724 -2.869 15.105 1.00 98.50 173 ASP A N 1
ATOM 1385 C CA . ASP A 1 173 ? 3.140 -4.206 14.981 1.00 98.50 173 ASP A CA 1
ATOM 1386 C C . ASP A 1 173 ? 3.079 -4.924 16.337 1.00 98.50 173 ASP A C 1
ATOM 1388 O O . ASP A 1 173 ? 2.058 -5.514 16.680 1.00 98.50 173 ASP A O 1
ATOM 1392 N N . LEU A 1 174 ? 4.134 -4.839 17.157 1.00 98.31 174 LEU A N 1
ATOM 1393 C CA . LEU A 1 174 ? 4.137 -5.431 18.499 1.00 98.31 174 LEU A CA 1
ATOM 1394 C C . LEU A 1 174 ? 3.042 -4.834 19.399 1.00 98.31 174 LEU A C 1
ATOM 1396 O O . LEU A 1 174 ? 2.381 -5.568 20.138 1.00 98.31 174 LEU A O 1
ATOM 1400 N N . ALA A 1 175 ? 2.832 -3.518 19.340 1.00 97.31 175 ALA A N 1
ATOM 1401 C CA . ALA A 1 175 ? 1.754 -2.860 20.071 1.00 97.31 175 ALA A CA 1
ATOM 1402 C C . ALA A 1 175 ? 0.374 -3.335 19.584 1.00 97.31 175 ALA A C 1
ATOM 1404 O O . ALA A 1 175 ? -0.460 -3.716 20.406 1.00 97.31 175 ALA A O 1
ATOM 1405 N N . VAL A 1 176 ? 0.163 -3.419 18.265 1.00 97.88 176 VAL A N 1
ATOM 1406 C CA . VAL A 1 176 ? -1.077 -3.947 17.668 1.00 97.88 176 VAL A CA 1
ATOM 1407 C C . VAL A 1 176 ? -1.328 -5.394 18.098 1.00 97.88 176 VAL A C 1
ATOM 1409 O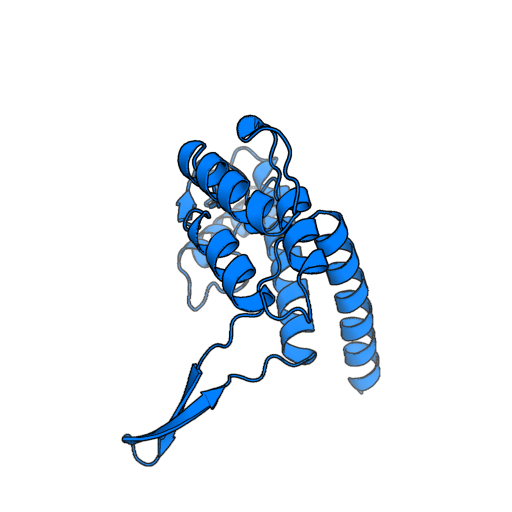 O . VAL A 1 176 ? -2.449 -5.732 18.464 1.00 97.88 176 VAL A O 1
ATOM 1412 N N . HIS A 1 177 ? -0.295 -6.245 18.150 1.00 98.12 177 HIS A N 1
ATOM 1413 C CA . HIS A 1 177 ? -0.407 -7.617 18.669 1.00 98.12 177 HIS A CA 1
ATOM 1414 C C . HIS A 1 177 ? -0.900 -7.655 20.120 1.00 98.12 177 HIS A C 1
ATOM 1416 O O . HIS A 1 177 ? -1.730 -8.498 20.463 1.00 98.12 177 HIS A O 1
ATOM 1422 N N . ARG A 1 178 ? -0.404 -6.758 20.982 1.00 97.12 178 ARG A N 1
ATOM 1423 C CA . ARG A 1 178 ? -0.844 -6.662 22.386 1.00 97.12 178 ARG A CA 1
ATOM 1424 C C . ARG A 1 178 ? -2.304 -6.225 22.483 1.00 97.12 178 ARG A C 1
ATOM 1426 O O . ARG A 1 178 ? -3.068 -6.862 23.202 1.00 97.12 178 ARG A O 1
ATOM 1433 N N . ILE A 1 179 ? -2.692 -5.199 21.725 1.00 96.44 179 ILE A N 1
ATOM 1434 C CA . ILE A 1 179 ? -4.074 -4.699 21.671 1.00 96.44 179 ILE A CA 1
ATOM 1435 C C . ILE A 1 179 ? -5.016 -5.798 21.169 1.00 96.44 179 ILE A C 1
ATOM 1437 O O . ILE A 1 179 ? -6.025 -6.083 21.810 1.00 96.44 179 ILE A O 1
ATOM 1441 N N . LEU A 1 180 ? -4.658 -6.470 20.071 1.00 96.69 180 LEU A N 1
ATOM 1442 C CA . LEU A 1 180 ? -5.453 -7.554 19.501 1.00 96.69 180 LEU A CA 1
ATOM 1443 C C . LEU A 1 180 ? -5.656 -8.694 20.501 1.00 96.69 180 LEU A C 1
ATOM 1445 O O . LEU A 1 180 ? -6.779 -9.160 20.680 1.00 96.69 180 LEU A O 1
ATOM 1449 N N . LYS A 1 181 ? -4.591 -9.118 21.193 1.00 96.75 181 LYS A N 1
ATOM 1450 C CA . LYS A 1 181 ? -4.681 -10.155 22.231 1.00 96.75 181 LYS A CA 1
ATOM 1451 C C . LYS A 1 181 ? -5.580 -9.733 23.388 1.00 96.75 181 LYS A C 1
ATOM 1453 O O . LYS A 1 181 ? -6.417 -10.533 23.793 1.00 96.75 181 LYS A O 1
ATOM 1458 N N . LYS A 1 182 ? -5.430 -8.500 23.882 1.00 95.25 182 LYS A N 1
ATOM 1459 C CA . LYS A 1 182 ? -6.258 -7.943 24.959 1.00 95.25 182 LYS A CA 1
ATOM 1460 C C . LYS A 1 182 ? -7.744 -7.988 24.585 1.00 95.25 182 LYS A C 1
ATOM 1462 O O . LYS A 1 182 ? -8.555 -8.567 25.297 1.00 95.25 182 LYS A O 1
ATOM 1467 N N . VAL A 1 183 ? -8.073 -7.499 23.389 1.00 95.44 183 VAL A N 1
ATOM 1468 C CA . VAL A 1 183 ? -9.439 -7.506 22.848 1.00 95.44 183 VAL A CA 1
ATOM 1469 C C . VAL A 1 183 ? -10.007 -8.918 22.700 1.00 95.44 183 VAL A C 1
ATOM 1471 O O . VAL A 1 183 ? -11.159 -9.149 23.059 1.00 95.44 183 VAL A O 1
ATOM 1474 N N . LEU A 1 184 ? -9.232 -9.866 22.163 1.00 94.56 184 LEU A N 1
ATOM 1475 C CA . LEU A 1 184 ? -9.688 -11.250 21.983 1.00 94.56 184 LEU A CA 1
ATOM 1476 C C . LEU A 1 184 ? -9.925 -11.966 23.318 1.00 94.56 184 LEU A C 1
ATOM 1478 O O . LEU A 1 184 ? -10.777 -12.847 23.391 1.00 94.56 184 LEU A O 1
ATOM 1482 N N . ARG A 1 185 ? -9.193 -11.578 24.366 1.00 94.62 185 ARG A N 1
ATOM 1483 C CA . ARG A 1 185 ? -9.369 -12.081 25.735 1.00 94.62 185 ARG A CA 1
ATOM 1484 C C . ARG A 1 185 ? -10.444 -11.343 26.533 1.00 94.62 185 ARG A C 1
ATOM 1486 O O . ARG A 1 185 ? -10.768 -11.799 27.620 1.00 94.62 185 ARG A O 1
ATOM 1493 N N . GLN A 1 186 ? -11.010 -10.265 25.983 1.00 81.12 186 GLN A N 1
ATOM 1494 C CA . GLN A 1 186 ? -11.964 -9.378 26.664 1.00 81.12 186 GLN A CA 1
ATOM 1495 C C . GLN A 1 186 ? -11.385 -8.728 27.938 1.00 81.12 186 GLN A C 1
ATOM 1497 O O . GLN A 1 186 ? -12.108 -8.485 28.900 1.00 81.12 186 GLN A O 1
ATOM 1502 N N . GLU A 1 187 ? -10.076 -8.460 27.930 1.00 58.94 187 GLU A N 1
ATOM 1503 C CA . GLU A 1 187 ? -9.334 -7.758 28.992 1.00 58.94 187 GLU A CA 1
ATOM 1504 C C . GLU A 1 187 ? -9.325 -6.230 28.796 1.00 58.94 187 GLU A C 1
ATOM 1506 O O . GLU A 1 187 ? -9.548 -5.752 27.657 1.00 58.94 187 GLU A O 1
#

Sequence (187 aa):
DLVPDLLLMRDLARVLRTRRAKEGSLDFDLLEPELVYKEGSLHSIVPLEHNEAHRVIEEFMLVANEAVASFLGGKSVSLIYRIHPPPGLKDLERLKEILAHFGLALPGPKKIRSQDLQQVLKEVEGKAEEKFISLRVLKSMKLAVYSEENMGHYGLAKKEYTHFTSPIRRYPDLAVHRILKKVLRQE

Secondary structure (DSSP, 8-state):
--HHHHHHHHHHHHHHHHHHHHHT-------PEEEEEETTEEEEEEE----HHHHHHHHHHHHHHHHHHHHHHTSSS---EEEBPPPPHHHHHHHHHHHHTTT-----GGG--HHHHHHHHHHHTTSTTHHHHHHHHHHHSPPPEEESS---BGGGTBSS----S-TTT-HHHHHHHHHHHHHHHT-

Foldseek 3Di:
DCVVVVVVLLVVLVVLVVVLVVLQAADFPDFDWDFDDDPNHGDDIDTDDDDSVNSSVVSVQFVVQQVLFVVPVPDPDQAWFFAWAFFDLVLQVVLQVVVVVVVQHDDRSVPGASNSLSVVLVVCPPHPCNVVNSVSSVVRTDDTDIDSDQNAHRNSSGSTGFRQPCVVPDVSNVVSVVRSVCVVVVD

pLDDT: mean 94.52, std 4.61, range [58.94, 98.56]